Protein AF-A0A940UG25-F1 (afdb_monomer)

Mean predicted aligned error: 12.74 Å

Secondary structure (DSSP, 8-state):
-PPPHHHHHHHTTSS-HHHHHHHHHHHHHH-S-HHHHHHHTTSS-HHHHHHHHHHHHT--B--HHHHT---HHHHTTS-HHHHHHHTEEEEEEETTEEEEEES-TT-HHHHHHHHHHH-SEEEEEE--HHHHHHHHHHHH-----HHHHHHHHHHHHHHHHHHHHS-S--------------------TTSHHHHHGGG------

Structure (mmCIF, N/CA/C/O backbone):
data_AF-A0A940UG25-F1
#
_entry.id   AF-A0A940UG25-F1
#
loop_
_atom_site.group_PDB
_atom_site.id
_atom_site.type_symbol
_atom_site.label_atom_id
_atom_site.label_alt_id
_atom_site.label_comp_id
_atom_site.label_asym_id
_atom_site.label_entity_id
_atom_site.label_seq_id
_atom_site.pdbx_PDB_ins_code
_atom_site.Cartn_x
_atom_site.Cartn_y
_atom_site.Cartn_z
_atom_site.occupancy
_atom_site.B_iso_or_equiv
_atom_site.auth_seq_id
_atom_site.auth_comp_id
_atom_site.auth_asym_id
_atom_site.auth_atom_id
_atom_site.pdbx_PDB_model_num
ATOM 1 N N . MET A 1 1 ? 13.238 -22.359 -2.311 1.00 43.28 1 MET A N 1
ATOM 2 C CA . MET A 1 1 ? 13.573 -21.000 -2.787 1.00 43.28 1 MET A CA 1
ATOM 3 C C . MET A 1 1 ? 12.327 -20.148 -2.653 1.00 43.28 1 MET A C 1
ATOM 5 O O . MET A 1 1 ? 11.287 -20.575 -3.135 1.00 43.28 1 MET A O 1
ATOM 9 N N . ALA A 1 2 ? 12.396 -19.014 -1.955 1.00 61.06 2 ALA A N 1
ATOM 10 C CA . ALA A 1 2 ? 11.292 -18.059 -1.957 1.00 61.06 2 ALA A CA 1
ATOM 11 C C . ALA A 1 2 ? 11.273 -17.371 -3.327 1.00 61.06 2 ALA A C 1
ATOM 13 O O . ALA A 1 2 ? 12.261 -16.747 -3.703 1.00 61.06 2 ALA A O 1
ATOM 14 N N . ILE A 1 3 ? 10.189 -17.537 -4.084 1.00 74.94 3 ILE A N 1
ATOM 15 C CA . ILE A 1 3 ? 10.034 -16.898 -5.394 1.00 74.94 3 ILE A CA 1
ATOM 16 C C . ILE A 1 3 ? 9.824 -15.399 -5.154 1.00 74.94 3 ILE A C 1
ATOM 18 O O . ILE A 1 3 ? 8.917 -15.000 -4.413 1.00 74.94 3 ILE A O 1
ATOM 22 N N . THR A 1 4 ? 10.678 -14.553 -5.730 1.00 85.75 4 THR A N 1
ATOM 23 C CA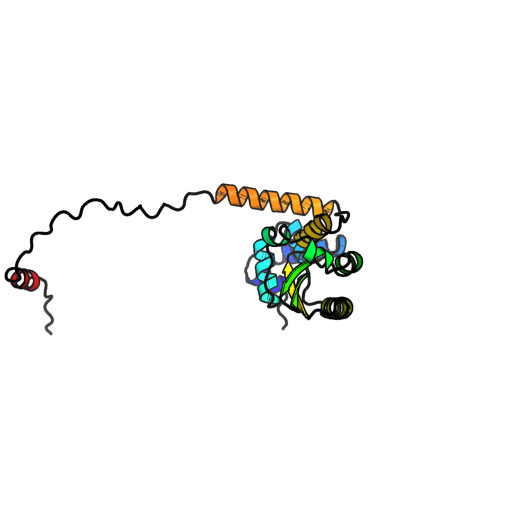 . THR A 1 4 ? 10.532 -13.102 -5.594 1.00 85.75 4 THR A CA 1
ATOM 24 C C . THR A 1 4 ? 9.490 -12.559 -6.575 1.00 85.75 4 THR A C 1
ATOM 26 O O . THR A 1 4 ? 9.039 -13.249 -7.483 1.00 85.75 4 THR A O 1
ATOM 29 N N . LEU A 1 5 ? 9.072 -11.301 -6.386 1.00 86.12 5 LEU A N 1
ATOM 30 C CA . LEU A 1 5 ? 8.113 -10.676 -7.309 1.00 86.12 5 LEU A CA 1
ATOM 31 C C . LEU A 1 5 ? 8.718 -10.557 -8.716 1.00 86.12 5 LEU A C 1
ATOM 33 O O . LEU A 1 5 ? 8.031 -10.793 -9.701 1.00 86.12 5 LEU A O 1
ATOM 37 N N . LEU A 1 6 ? 10.011 -10.235 -8.787 1.00 88.75 6 LEU A N 1
ATOM 38 C CA . LEU A 1 6 ? 10.752 -10.129 -10.040 1.00 88.75 6 LEU A CA 1
ATOM 39 C C . LEU A 1 6 ? 10.828 -11.482 -10.747 1.00 88.75 6 LEU A C 1
ATOM 41 O O . LEU A 1 6 ? 10.580 -11.540 -11.944 1.00 88.75 6 LEU A O 1
ATOM 45 N N . ASP A 1 7 ? 11.067 -12.568 -10.007 1.00 89.12 7 ASP A N 1
ATOM 46 C CA . ASP A 1 7 ? 11.065 -13.918 -10.581 1.00 89.12 7 ASP A CA 1
ATOM 47 C C . ASP A 1 7 ? 9.686 -14.295 -11.138 1.00 89.12 7 ASP A C 1
ATOM 49 O O . ASP A 1 7 ? 9.601 -14.890 -12.206 1.00 89.12 7 ASP A O 1
ATOM 53 N N . MET A 1 8 ? 8.595 -13.929 -10.451 1.00 88.88 8 MET A N 1
ATOM 54 C CA . MET A 1 8 ? 7.238 -14.170 -10.962 1.00 88.88 8 MET A CA 1
ATOM 55 C C . MET A 1 8 ? 6.975 -13.414 -12.266 1.00 88.88 8 MET A C 1
ATOM 57 O O . MET A 1 8 ? 6.416 -13.990 -13.195 1.00 88.88 8 MET A O 1
ATOM 61 N N . LEU A 1 9 ? 7.399 -12.151 -12.346 1.00 88.69 9 LEU A N 1
ATOM 62 C CA . LEU A 1 9 ? 7.225 -11.319 -13.537 1.00 88.69 9 LEU A CA 1
ATOM 63 C C . LEU A 1 9 ? 8.110 -11.787 -14.706 1.00 88.69 9 LEU A C 1
ATOM 65 O O . LEU A 1 9 ? 7.649 -11.796 -15.846 1.00 88.69 9 LEU A O 1
ATOM 69 N N . LEU A 1 10 ? 9.346 -12.220 -14.425 1.00 91.06 10 LEU A N 1
ATOM 70 C CA . LEU A 1 10 ? 10.252 -12.834 -15.404 1.00 91.06 10 LEU A CA 1
ATOM 71 C C . LEU A 1 10 ? 9.668 -14.142 -15.950 1.00 91.06 10 LEU A C 1
ATOM 73 O O . LEU A 1 10 ? 9.620 -14.346 -17.159 1.00 91.06 10 LEU A O 1
ATOM 77 N N . ASN A 1 11 ? 9.187 -15.016 -15.063 1.00 89.50 11 ASN A N 1
ATOM 78 C CA . ASN A 1 11 ? 8.607 -16.305 -15.447 1.00 89.50 11 ASN A CA 1
ATOM 79 C C . ASN A 1 11 ? 7.296 -16.145 -16.228 1.00 89.50 11 ASN A C 1
ATOM 81 O O . ASN A 1 11 ? 6.987 -16.978 -17.076 1.00 89.50 11 ASN A O 1
ATOM 85 N N . ALA A 1 12 ? 6.534 -15.083 -15.956 1.00 87.12 12 ALA A N 1
ATOM 86 C CA . ALA A 1 12 ? 5.339 -14.729 -16.715 1.00 87.12 12 ALA A CA 1
ATOM 87 C C . ALA A 1 12 ? 5.650 -14.081 -18.078 1.00 87.12 12 ALA A C 1
ATOM 89 O O . ALA A 1 12 ? 4.727 -13.829 -18.847 1.00 87.12 12 ALA A O 1
ATOM 90 N N . GLY A 1 13 ? 6.923 -13.791 -18.378 1.00 88.00 13 GLY A N 1
ATOM 91 C CA . GLY A 1 13 ? 7.339 -13.137 -19.620 1.00 88.00 13 GLY A CA 1
ATOM 92 C C . GLY A 1 13 ? 6.928 -11.665 -19.721 1.00 88.00 13 GLY A C 1
ATOM 93 O O . GLY A 1 13 ? 6.957 -11.109 -20.813 1.00 88.00 13 GLY A O 1
ATOM 94 N N . ILE A 1 14 ? 6.540 -11.039 -18.605 1.00 89.12 14 ILE A N 1
ATOM 95 C CA . ILE A 1 14 ? 6.121 -9.628 -18.569 1.00 89.12 14 ILE A CA 1
ATOM 96 C C . ILE A 1 14 ? 7.340 -8.714 -18.622 1.00 89.12 14 ILE A C 1
ATOM 98 O O . ILE A 1 14 ? 7.306 -7.671 -19.266 1.00 89.12 14 ILE A O 1
ATOM 102 N N . ILE A 1 15 ? 8.419 -9.121 -17.951 1.00 90.06 15 ILE A N 1
ATOM 103 C CA . ILE A 1 15 ? 9.683 -8.389 -17.942 1.00 90.06 15 ILE A CA 1
ATOM 104 C C . ILE A 1 15 ? 10.836 -9.288 -18.378 1.00 90.06 15 ILE A C 1
ATOM 106 O O . ILE A 1 15 ? 10.773 -10.509 -18.234 1.00 90.06 15 ILE A O 1
ATOM 110 N N . ASN A 1 16 ? 11.907 -8.680 -18.880 1.00 92.25 16 ASN A N 1
ATOM 111 C CA . ASN A 1 16 ? 13.173 -9.341 -19.188 1.00 92.25 16 ASN A CA 1
ATOM 112 C C . ASN A 1 16 ? 14.258 -9.007 -18.142 1.00 92.25 16 ASN A C 1
ATOM 114 O O . ASN A 1 16 ? 14.045 -8.211 -17.225 1.00 92.25 16 ASN A O 1
ATOM 118 N N . ARG A 1 17 ? 15.433 -9.644 -18.249 1.00 91.44 17 ARG A N 1
ATOM 119 C CA . ARG A 1 17 ? 16.512 -9.471 -17.263 1.00 91.44 17 ARG A CA 1
ATOM 120 C C . ARG A 1 17 ? 17.076 -8.042 -17.255 1.00 91.44 17 ARG A C 1
ATOM 122 O O . ARG A 1 17 ? 17.297 -7.510 -16.172 1.00 91.44 17 ARG A O 1
ATOM 129 N N . ASP A 1 18 ? 17.234 -7.407 -18.413 1.00 92.06 18 ASP A N 1
ATOM 130 C CA . ASP A 1 18 ? 17.693 -6.014 -18.510 1.00 92.06 18 ASP A CA 1
ATOM 131 C C . ASP A 1 18 ? 16.728 -5.041 -17.809 1.00 92.06 18 ASP A C 1
ATOM 133 O O . ASP A 1 18 ? 17.145 -4.182 -17.031 1.00 92.06 18 ASP A O 1
ATOM 137 N N . GLN A 1 19 ? 15.420 -5.227 -17.997 1.00 91.44 19 GLN A N 1
ATOM 138 C CA . GLN A 1 19 ? 14.367 -4.443 -17.345 1.00 91.44 19 GLN A CA 1
ATOM 139 C C . GLN A 1 19 ? 14.364 -4.627 -15.824 1.00 91.44 19 GLN A C 1
ATOM 141 O O . GLN A 1 19 ? 14.103 -3.677 -15.083 1.00 91.44 19 GLN A O 1
ATOM 146 N N . VAL A 1 20 ? 14.688 -5.829 -15.333 1.00 90.56 20 VAL A N 1
ATOM 147 C CA . VAL A 1 20 ? 14.862 -6.078 -13.895 1.00 90.56 20 VAL A CA 1
ATOM 148 C C . VAL A 1 20 ? 16.021 -5.257 -13.335 1.00 90.56 20 VAL A C 1
ATOM 150 O O . VAL A 1 20 ? 15.865 -4.608 -12.299 1.00 90.56 20 VAL A O 1
ATOM 153 N N . GLU A 1 21 ? 17.170 -5.253 -14.010 1.00 91.62 21 GLU A N 1
ATOM 154 C CA . GLU A 1 21 ? 18.339 -4.481 -13.577 1.00 91.62 21 GLU A CA 1
ATOM 155 C C . GLU A 1 21 ? 18.071 -2.971 -13.608 1.00 91.62 21 GLU A C 1
ATOM 157 O O . GLU A 1 21 ? 18.434 -2.253 -12.669 1.00 91.62 21 GLU A O 1
ATOM 162 N N . GLN A 1 22 ? 17.356 -2.493 -14.629 1.00 90.81 22 GLN A N 1
ATOM 163 C CA . GLN A 1 22 ? 16.917 -1.101 -14.729 1.00 90.81 22 GLN A CA 1
ATOM 164 C C . GLN A 1 22 ? 15.964 -0.725 -13.586 1.00 90.81 22 GLN A C 1
ATOM 166 O O . GLN A 1 22 ? 16.179 0.288 -12.919 1.00 90.81 22 GLN A O 1
ATOM 171 N N . ALA A 1 23 ? 14.970 -1.563 -13.280 1.00 90.06 23 ALA A N 1
ATOM 172 C CA . ALA A 1 23 ? 14.031 -1.320 -12.184 1.00 90.06 23 ALA A CA 1
ATOM 173 C C . ALA A 1 23 ? 14.705 -1.330 -10.802 1.00 90.06 23 ALA A C 1
ATOM 175 O O . ALA A 1 23 ? 14.371 -0.511 -9.938 1.00 90.06 23 ALA A O 1
ATOM 176 N N . LEU A 1 24 ? 15.675 -2.226 -10.586 1.00 90.25 24 LEU A N 1
ATOM 177 C CA . LEU A 1 24 ? 16.487 -2.260 -9.367 1.00 90.25 24 LEU A CA 1
ATOM 178 C C . LEU A 1 24 ? 17.345 -1.000 -9.234 1.00 90.25 24 LEU A C 1
ATOM 180 O O . LEU A 1 24 ? 17.361 -0.394 -8.163 1.00 90.25 24 LEU A O 1
ATOM 184 N N . SER A 1 25 ? 17.999 -0.576 -10.316 1.00 91.62 25 SER A N 1
ATOM 185 C CA . SER A 1 25 ? 18.806 0.649 -10.342 1.00 91.62 25 SER A CA 1
ATOM 186 C C . SER A 1 25 ? 17.947 1.880 -10.049 1.00 91.62 25 SER A C 1
ATOM 188 O O . SER A 1 25 ? 18.288 2.680 -9.180 1.00 91.62 25 SER A O 1
ATOM 190 N N . ASN A 1 26 ? 16.774 1.977 -10.680 1.00 88.94 26 ASN A N 1
ATOM 191 C CA . ASN A 1 26 ? 15.808 3.048 -10.442 1.00 88.94 26 ASN A CA 1
ATOM 192 C C . ASN A 1 26 ? 15.367 3.093 -8.970 1.00 88.94 26 ASN A C 1
ATOM 194 O O . ASN A 1 26 ? 15.364 4.147 -8.338 1.00 88.94 26 ASN A O 1
ATOM 198 N N . ARG A 1 27 ? 15.074 1.928 -8.378 1.00 88.81 27 ARG A N 1
ATOM 199 C CA . ARG A 1 27 ? 14.731 1.826 -6.953 1.00 88.81 27 ARG A CA 1
ATOM 200 C C . ARG A 1 27 ? 15.873 2.288 -6.040 1.00 88.81 27 ARG A C 1
ATOM 202 O O . ARG A 1 27 ? 15.599 2.887 -5.007 1.00 88.81 27 ARG A O 1
ATOM 209 N N . VAL A 1 28 ? 17.129 1.995 -6.376 1.00 89.62 28 VAL A N 1
ATOM 210 C CA . VAL A 1 28 ? 18.289 2.432 -5.576 1.00 89.62 28 VAL A CA 1
ATOM 211 C C . VAL A 1 28 ? 18.468 3.949 -5.645 1.00 89.62 28 VAL A C 1
ATOM 213 O O . VAL A 1 28 ? 18.753 4.565 -4.623 1.00 89.62 28 VAL A O 1
ATOM 216 N N . ILE A 1 29 ? 18.275 4.546 -6.823 1.00 87.19 29 ILE A N 1
ATOM 217 C CA . ILE A 1 29 ? 18.461 5.987 -7.044 1.00 87.19 29 ILE A CA 1
ATOM 218 C C . ILE A 1 29 ? 17.344 6.799 -6.382 1.00 87.19 29 ILE A C 1
ATOM 220 O O . ILE A 1 29 ? 17.618 7.766 -5.676 1.00 87.19 29 ILE A O 1
ATOM 224 N N . TYR A 1 30 ? 16.089 6.411 -6.607 1.00 83.50 30 TYR A N 1
ATOM 225 C CA . TYR A 1 30 ? 14.932 7.224 -6.230 1.00 83.50 30 TYR A CA 1
ATOM 226 C C . TYR A 1 30 ? 14.164 6.694 -5.010 1.00 83.50 30 TYR A C 1
ATOM 228 O O . TYR A 1 30 ? 13.236 7.346 -4.534 1.00 83.50 30 TYR A O 1
ATOM 236 N N . GLY A 1 31 ? 14.513 5.511 -4.502 1.00 84.25 31 GLY A N 1
ATOM 237 C CA . GLY A 1 31 ? 13.803 4.863 -3.401 1.00 84.25 31 GLY A CA 1
ATOM 238 C C . GLY A 1 31 ? 12.427 4.310 -3.792 1.00 84.25 31 GLY A C 1
ATOM 239 O O . GLY A 1 31 ? 12.041 4.288 -4.965 1.00 84.25 31 GLY A O 1
ATOM 240 N N . GLY A 1 32 ? 11.687 3.850 -2.778 1.00 83.50 32 GLY A N 1
ATOM 241 C CA . GLY A 1 32 ? 10.347 3.270 -2.919 1.00 83.50 32 GLY A CA 1
ATOM 242 C C . GLY A 1 32 ? 10.323 1.743 -3.061 1.00 83.50 32 GLY A C 1
ATOM 243 O O . GLY A 1 32 ? 11.319 1.026 -2.849 1.00 83.50 32 GLY A O 1
ATOM 244 N N . LYS A 1 33 ? 9.142 1.214 -3.383 1.00 87.19 33 LYS A N 1
ATOM 245 C CA . LYS A 1 33 ? 8.929 -0.213 -3.645 1.00 87.19 33 LYS A CA 1
ATOM 246 C C . LYS A 1 33 ? 9.350 -0.558 -5.075 1.00 87.19 33 LYS A C 1
ATOM 248 O O . LYS A 1 33 ? 9.263 0.238 -5.995 1.00 87.19 33 LYS A O 1
ATOM 253 N N . ILE A 1 34 ? 9.784 -1.797 -5.300 1.00 88.69 34 ILE A N 1
ATOM 254 C CA . ILE A 1 34 ? 10.197 -2.225 -6.650 1.00 88.69 34 ILE A CA 1
ATOM 255 C C . ILE A 1 34 ? 9.048 -2.146 -7.669 1.00 88.69 34 ILE A C 1
ATOM 257 O O . ILE A 1 34 ? 9.276 -1.885 -8.843 1.00 88.69 34 ILE A O 1
ATOM 261 N N . GLY A 1 35 ? 7.810 -2.334 -7.204 1.00 87.44 35 GLY A N 1
ATOM 262 C CA . GLY A 1 35 ? 6.619 -2.248 -8.040 1.00 87.44 35 GLY A CA 1
ATOM 263 C C . GLY A 1 35 ? 6.364 -0.849 -8.604 1.00 87.44 35 GLY A C 1
ATOM 264 O O . GLY A 1 35 ? 5.990 -0.742 -9.765 1.00 87.44 35 GLY A O 1
ATOM 265 N N . SER A 1 36 ? 6.609 0.217 -7.831 1.00 87.62 36 SER A N 1
ATOM 266 C CA . SER A 1 36 ? 6.455 1.589 -8.334 1.00 87.62 36 SER A CA 1
ATOM 267 C C . SER A 1 36 ? 7.512 1.911 -9.388 1.00 87.62 36 SER A C 1
ATOM 269 O O . SER A 1 36 ? 7.156 2.434 -10.435 1.00 87.62 36 SER A O 1
ATOM 271 N N . SER A 1 37 ? 8.765 1.483 -9.193 1.00 90.06 37 SER A N 1
ATOM 272 C CA . SER A 1 37 ? 9.804 1.592 -10.230 1.00 90.06 37 SER A CA 1
ATOM 273 C C . SER A 1 37 ? 9.436 0.864 -11.529 1.00 90.06 37 SER A C 1
ATOM 275 O O . SER A 1 37 ? 9.729 1.362 -12.608 1.00 90.06 37 SER A O 1
ATOM 277 N N . LEU A 1 38 ? 8.807 -0.313 -11.447 1.00 89.81 38 LEU A N 1
ATOM 278 C CA . LEU A 1 38 ? 8.387 -1.071 -12.633 1.00 89.81 38 LEU A CA 1
ATOM 279 C C . LEU A 1 38 ? 7.257 -0.381 -13.409 1.00 89.81 38 LEU A C 1
ATOM 281 O O . LEU A 1 38 ? 7.257 -0.424 -14.638 1.00 89.81 38 LEU A O 1
ATOM 285 N N . ILE A 1 39 ? 6.320 0.250 -12.696 1.00 89.88 39 ILE A N 1
ATOM 286 C CA . ILE A 1 39 ? 5.249 1.054 -13.300 1.00 89.88 39 ILE A CA 1
ATOM 287 C C . ILE A 1 39 ? 5.830 2.322 -13.931 1.00 89.88 39 ILE A C 1
ATOM 289 O O . ILE A 1 39 ? 5.509 2.634 -15.070 1.00 89.88 39 ILE A O 1
ATOM 293 N N . GLU A 1 40 ? 6.716 3.026 -13.223 1.00 87.75 40 GLU A N 1
ATOM 294 C CA . GLU A 1 40 ? 7.338 4.271 -13.695 1.00 87.75 40 GLU A CA 1
ATOM 295 C C . GLU A 1 40 ? 8.154 4.076 -14.976 1.00 87.75 40 GLU A C 1
ATOM 297 O O . GLU A 1 40 ? 8.137 4.920 -15.865 1.00 87.75 40 GLU A O 1
ATOM 302 N N . LEU A 1 41 ? 8.857 2.948 -15.089 1.00 87.50 41 LEU A N 1
ATOM 303 C CA . LEU A 1 41 ? 9.603 2.597 -16.297 1.00 87.50 41 LEU A CA 1
ATOM 304 C C . LEU A 1 41 ? 8.700 2.065 -17.425 1.00 87.50 41 LEU A C 1
ATOM 306 O O . LEU A 1 41 ? 9.186 1.803 -18.524 1.00 87.50 41 LEU A O 1
ATOM 310 N N . GLY A 1 42 ? 7.401 1.887 -17.165 1.00 86.94 42 GLY A N 1
ATOM 311 C CA . GLY A 1 42 ? 6.425 1.384 -18.131 1.00 86.94 42 GLY A CA 1
ATOM 312 C C . GLY A 1 42 ? 6.567 -0.105 -18.454 1.00 86.94 42 GLY A C 1
ATOM 313 O O . GLY A 1 42 ? 6.055 -0.553 -19.475 1.00 86.94 42 GLY A O 1
ATOM 314 N N . TYR A 1 43 ? 7.267 -0.885 -17.622 1.00 88.75 43 TYR A N 1
ATOM 315 C CA . TYR A 1 43 ? 7.486 -2.318 -17.873 1.00 88.75 43 TYR A CA 1
ATOM 316 C C . TYR A 1 43 ? 6.331 -3.191 -17.396 1.00 88.75 43 TYR A C 1
ATOM 318 O O . TYR A 1 43 ? 6.166 -4.306 -17.881 1.00 88.75 43 TYR A O 1
ATOM 326 N N . VAL A 1 44 ? 5.552 -2.716 -16.422 1.00 88.38 44 VAL A N 1
ATOM 327 C CA . VAL A 1 44 ? 4.434 -3.473 -15.855 1.00 88.38 44 VAL A CA 1
ATOM 328 C C . VAL A 1 44 ? 3.240 -2.553 -15.664 1.00 88.38 44 VAL A C 1
ATOM 330 O O . VAL A 1 44 ? 3.358 -1.490 -15.058 1.00 88.38 44 VAL A O 1
ATOM 333 N N . CYS A 1 45 ? 2.072 -2.990 -16.131 1.00 87.38 45 CYS A N 1
ATOM 334 C CA . CYS A 1 45 ? 0.816 -2.304 -15.871 1.00 87.38 45 CYS A CA 1
ATOM 335 C C . CYS A 1 45 ? 0.401 -2.451 -14.402 1.00 87.38 45 CYS A C 1
ATOM 337 O O . CYS A 1 45 ? 0.617 -3.484 -13.765 1.00 87.38 45 CYS A O 1
ATOM 339 N N . GLU A 1 46 ? -0.275 -1.434 -13.872 1.00 87.12 46 GLU A N 1
ATOM 340 C CA . GLU A 1 46 ? -0.733 -1.408 -12.480 1.00 87.12 46 GLU A CA 1
ATOM 341 C C . GLU A 1 46 ? -1.561 -2.649 -12.096 1.00 87.12 46 GLU A C 1
ATOM 343 O O . GLU A 1 46 ? -1.330 -3.258 -11.049 1.00 87.12 46 GLU A O 1
ATOM 348 N N . VAL A 1 47 ? -2.507 -3.033 -12.957 1.00 85.44 47 VAL A N 1
ATOM 349 C CA . VAL A 1 47 ? -3.434 -4.151 -12.721 1.00 85.44 47 VAL A CA 1
ATOM 350 C C . VAL A 1 47 ? -2.693 -5.486 -12.662 1.00 85.44 47 VAL A C 1
ATOM 352 O O . VAL A 1 47 ? -2.993 -6.327 -11.811 1.00 85.44 47 VAL A O 1
ATOM 355 N N . ASP A 1 48 ? -1.702 -5.683 -13.530 1.00 87.50 48 ASP A N 1
ATOM 356 C CA . ASP A 1 48 ? -0.911 -6.908 -13.526 1.00 87.50 48 ASP A CA 1
ATOM 357 C C . ASP A 1 48 ? -0.032 -6.961 -12.284 1.00 87.50 48 ASP A C 1
ATOM 359 O O . ASP A 1 48 ? -0.081 -7.950 -11.552 1.00 87.50 48 ASP A O 1
ATOM 363 N N . LEU A 1 49 ? 0.682 -5.875 -11.965 1.00 89.12 49 LEU A N 1
ATOM 364 C CA . LEU A 1 49 ? 1.481 -5.788 -10.743 1.00 89.12 49 LEU A CA 1
ATOM 365 C C . LEU A 1 49 ? 0.647 -6.137 -9.503 1.00 89.1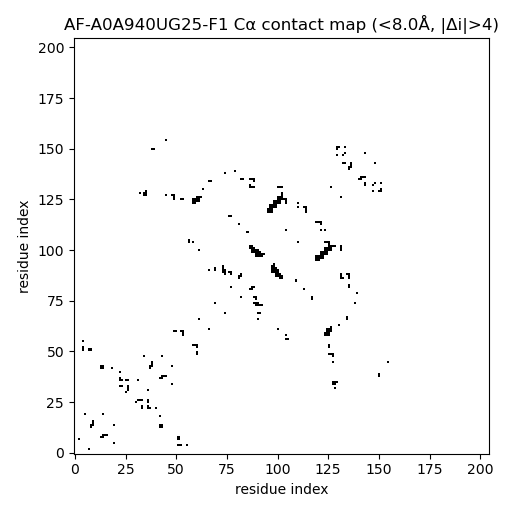2 49 LEU A C 1
ATOM 367 O O . LEU A 1 49 ? 1.072 -6.940 -8.670 1.00 89.12 49 LEU A O 1
ATOM 371 N N . ALA A 1 50 ? -0.548 -5.562 -9.396 1.00 86.88 50 ALA A N 1
ATOM 372 C CA . ALA A 1 50 ? -1.502 -5.847 -8.337 1.00 86.88 50 ALA A CA 1
ATOM 373 C C . ALA A 1 50 ? -1.875 -7.337 -8.249 1.00 86.88 50 ALA A C 1
ATOM 375 O O . ALA A 1 50 ? -1.866 -7.914 -7.157 1.00 86.88 50 ALA A O 1
ATOM 376 N N . ARG A 1 51 ? -2.147 -7.984 -9.389 1.00 87.31 51 ARG A N 1
ATOM 377 C CA . ARG A 1 51 ? -2.462 -9.419 -9.460 1.00 87.31 51 ARG A CA 1
ATOM 378 C C . ARG A 1 51 ? -1.293 -10.280 -8.973 1.00 87.31 51 ARG A C 1
ATOM 380 O O . ARG A 1 51 ? -1.504 -11.189 -8.168 1.00 87.31 51 ARG A O 1
ATOM 387 N N . PHE A 1 52 ? -0.064 -9.977 -9.396 1.00 88.88 52 PHE A N 1
ATOM 388 C CA . PHE A 1 52 ? 1.131 -10.699 -8.937 1.00 88.88 52 PHE A CA 1
ATOM 389 C C . PHE A 1 52 ? 1.391 -10.495 -7.446 1.00 88.88 52 PHE A C 1
ATOM 391 O O . PHE A 1 52 ? 1.694 -11.456 -6.741 1.00 88.88 52 PHE A O 1
ATOM 398 N N . LEU A 1 53 ? 1.239 -9.267 -6.945 1.00 87.25 53 LEU A N 1
ATOM 399 C CA . LEU A 1 53 ? 1.372 -8.969 -5.520 1.00 87.25 53 LEU A CA 1
ATOM 400 C C . LEU A 1 53 ? 0.353 -9.753 -4.690 1.00 87.25 53 LEU A C 1
ATOM 402 O O . LEU A 1 53 ? 0.734 -10.388 -3.708 1.00 87.25 53 LEU A O 1
ATOM 406 N N . SER A 1 54 ? -0.911 -9.762 -5.115 1.00 89.44 54 SER A N 1
ATOM 407 C CA . SER A 1 54 ? -1.976 -10.520 -4.455 1.00 89.44 54 SER A CA 1
ATOM 408 C C . SER A 1 54 ? -1.668 -12.018 -4.425 1.00 89.44 54 SER A C 1
ATOM 410 O O . SER A 1 54 ? -1.698 -12.632 -3.358 1.00 89.44 54 SER A O 1
ATOM 412 N N . SER A 1 55 ? -1.265 -12.593 -5.563 1.00 88.44 55 SER A N 1
ATOM 413 C CA . SER A 1 55 ? -0.905 -14.012 -5.654 1.00 88.44 55 SER A CA 1
ATOM 414 C C . SER A 1 55 ? 0.317 -14.370 -4.809 1.00 88.44 55 SER A C 1
ATOM 416 O O . SER A 1 55 ? 0.356 -15.449 -4.222 1.00 88.44 55 SER A O 1
ATOM 418 N N . LYS A 1 56 ? 1.327 -13.497 -4.754 1.00 86.25 56 LYS A N 1
ATOM 419 C CA . LYS A 1 56 ? 2.561 -13.739 -4.000 1.00 86.25 56 LYS A CA 1
ATOM 420 C C . LYS A 1 56 ? 2.337 -13.671 -2.493 1.00 86.25 56 LYS A C 1
ATOM 422 O O . LYS A 1 56 ? 2.928 -14.447 -1.748 1.00 86.25 56 LYS A O 1
ATOM 427 N N . LEU A 1 57 ? 1.545 -12.698 -2.054 1.00 86.44 57 LEU A N 1
ATOM 428 C CA . LEU A 1 57 ? 1.358 -12.371 -0.641 1.00 86.44 57 LEU A CA 1
ATOM 429 C C . LEU A 1 57 ? 0.146 -13.090 -0.039 1.00 86.44 57 LEU A C 1
ATOM 431 O O . LEU A 1 57 ? -0.015 -13.089 1.176 1.00 86.44 57 LEU A O 1
ATOM 435 N N . GLY A 1 58 ? -0.692 -13.713 -0.873 1.00 87.69 58 GLY A N 1
ATOM 436 C CA . GLY A 1 58 ? -1.889 -14.429 -0.436 1.00 87.69 58 GLY A CA 1
ATOM 437 C C . GLY A 1 58 ? -2.969 -13.509 0.132 1.00 87.69 58 GLY A C 1
ATOM 438 O O . GLY A 1 58 ? -3.822 -13.968 0.889 1.00 87.69 58 GLY A O 1
ATOM 439 N N . VAL A 1 59 ? -2.928 -12.217 -0.207 1.00 90.19 59 VAL A N 1
ATOM 440 C CA .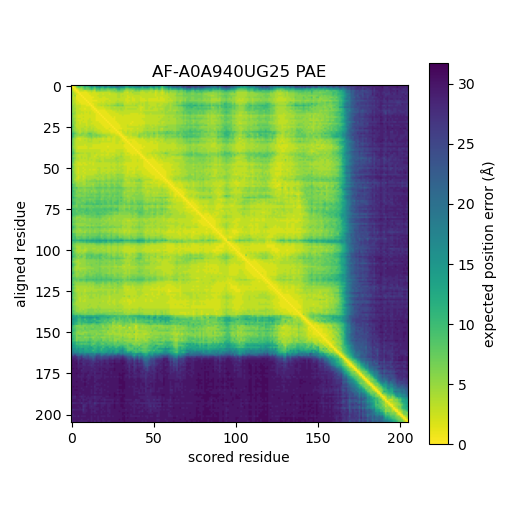 VAL A 1 59 ? -3.889 -11.214 0.267 1.00 90.19 59 VAL A CA 1
ATOM 441 C C . VAL A 1 59 ? -4.672 -10.609 -0.897 1.00 90.19 59 VAL A C 1
ATOM 443 O O . VAL A 1 59 ? -4.124 -10.458 -1.992 1.00 90.19 59 VAL A O 1
ATOM 446 N N . PRO A 1 60 ? -5.946 -10.247 -0.694 1.00 90.50 60 PRO A N 1
ATOM 447 C CA . PRO A 1 60 ? -6.762 -9.606 -1.722 1.00 90.50 60 PRO A CA 1
ATOM 448 C C . PRO A 1 60 ? -6.199 -8.244 -2.155 1.00 90.50 60 PRO A C 1
ATOM 450 O O . PRO A 1 60 ? -5.684 -7.478 -1.338 1.00 90.50 60 PRO A O 1
ATOM 453 N N . TYR A 1 61 ? -6.324 -7.946 -3.449 1.00 90.88 61 TYR A N 1
ATOM 454 C CA . TYR A 1 61 ? -6.008 -6.639 -4.026 1.00 90.88 61 TYR A CA 1
ATOM 455 C C . TYR A 1 61 ? -7.211 -5.689 -3.956 1.00 90.88 61 TYR A C 1
ATOM 457 O O . TYR A 1 61 ? -8.349 -6.117 -4.147 1.00 90.88 61 TYR A O 1
ATOM 465 N N . VAL A 1 62 ? -6.941 -4.401 -3.728 1.00 90.19 62 VAL A N 1
ATOM 466 C CA . VAL A 1 62 ? -7.935 -3.316 -3.767 1.00 90.19 62 VAL A CA 1
ATOM 467 C C . VAL A 1 62 ? -7.630 -2.378 -4.926 1.00 90.19 62 VAL A C 1
ATOM 469 O O . VAL A 1 62 ? -6.564 -1.755 -4.971 1.00 90.19 62 VAL A O 1
ATOM 472 N N . GLY A 1 63 ? -8.598 -2.272 -5.836 1.00 87.81 63 GLY A N 1
ATOM 473 C CA . GLY A 1 63 ? -8.542 -1.390 -6.996 1.00 87.81 63 GLY A CA 1
ATOM 474 C C . GLY A 1 63 ? -8.655 0.098 -6.649 1.00 87.81 63 GLY A C 1
ATOM 475 O O . GLY A 1 63 ? -9.164 0.445 -5.580 1.00 87.81 63 GLY A O 1
ATOM 476 N N . PRO A 1 64 ? -8.238 0.989 -7.567 1.00 85.81 64 PRO A N 1
ATOM 477 C CA . PRO A 1 64 ? -8.289 2.434 -7.355 1.00 85.81 64 PRO A CA 1
ATOM 478 C C . PRO A 1 64 ? -9.711 2.935 -7.091 1.00 85.81 64 PRO A C 1
ATOM 480 O O . PRO A 1 64 ? -9.910 3.751 -6.202 1.00 85.81 64 PRO A O 1
ATOM 483 N N . ASP A 1 65 ? -10.714 2.397 -7.785 1.00 87.44 65 ASP A N 1
ATOM 484 C CA . ASP A 1 65 ? -12.103 2.856 -7.657 1.00 87.44 65 ASP A CA 1
ATOM 485 C C . ASP A 1 65 ? -12.658 2.597 -6.243 1.00 87.44 65 ASP A C 1
ATOM 487 O O . ASP A 1 65 ? -13.323 3.445 -5.651 1.00 87.44 65 ASP A O 1
ATOM 491 N N . GLN A 1 66 ? -12.303 1.454 -5.647 1.00 86.88 66 GLN A N 1
ATOM 492 C CA . GLN A 1 66 ? -12.681 1.123 -4.274 1.00 86.88 66 GLN A CA 1
ATOM 493 C C . GLN A 1 66 ? -11.869 1.928 -3.248 1.00 86.88 66 GLN A C 1
ATOM 495 O O . GLN A 1 66 ? -12.404 2.344 -2.223 1.00 86.88 66 GLN A O 1
ATOM 500 N N . LEU A 1 67 ? -10.590 2.185 -3.536 1.00 86.81 67 LEU A N 1
ATOM 501 C CA . LEU A 1 67 ? -9.713 2.989 -2.685 1.00 86.81 67 LEU A CA 1
ATOM 502 C C . LEU A 1 67 ? -10.147 4.466 -2.638 1.00 86.81 67 LEU A C 1
ATOM 504 O O . LEU A 1 67 ? -9.971 5.135 -1.624 1.00 86.81 67 LEU A O 1
ATOM 508 N N . LEU A 1 68 ? -10.748 4.975 -3.712 1.00 85.75 68 LEU A N 1
ATOM 509 C CA . LEU A 1 68 ? -11.232 6.355 -3.826 1.00 85.75 68 LEU A CA 1
ATOM 510 C C . LEU A 1 68 ? -12.675 6.554 -3.331 1.00 85.75 68 LEU A C 1
ATOM 512 O O . LEU A 1 68 ? -13.152 7.684 -3.291 1.00 85.75 68 LEU A O 1
ATOM 516 N N . SER A 1 69 ? -13.355 5.482 -2.918 1.00 88.62 69 SER A N 1
ATOM 517 C CA . SER A 1 69 ? -14.746 5.511 -2.450 1.00 88.62 69 SER A CA 1
ATOM 518 C C . SER A 1 69 ? -14.875 5.064 -0.986 1.00 88.62 69 SER A C 1
ATOM 520 O O . SER A 1 69 ? -15.760 4.276 -0.640 1.00 88.62 69 SER A O 1
ATOM 522 N N . ILE A 1 70 ? -13.986 5.542 -0.112 1.00 90.00 70 ILE A N 1
ATOM 523 C CA . ILE A 1 70 ? -13.967 5.154 1.304 1.00 90.00 70 ILE A CA 1
ATOM 524 C C . ILE A 1 70 ? -14.811 6.135 2.130 1.00 90.00 70 ILE A C 1
ATOM 526 O O . ILE A 1 70 ? -14.620 7.349 2.019 1.00 90.00 70 ILE A O 1
ATOM 530 N N . PRO A 1 71 ? -15.716 5.650 3.003 1.00 89.06 71 PRO A N 1
ATOM 531 C CA . PRO A 1 71 ? -16.493 6.518 3.877 1.00 89.06 71 PRO A CA 1
ATOM 532 C C . PRO A 1 71 ? -15.596 7.320 4.838 1.00 89.06 71 PRO A C 1
ATOM 534 O O . PRO A 1 71 ? -14.682 6.749 5.443 1.00 89.06 71 PRO A O 1
ATOM 537 N N . PRO A 1 72 ? -15.894 8.607 5.089 1.00 87.69 72 PRO A N 1
ATOM 538 C CA . PRO A 1 72 ? -15.092 9.449 5.983 1.00 87.69 72 PRO A CA 1
ATOM 539 C C . PRO A 1 72 ? -15.060 8.925 7.427 1.00 87.69 72 PRO A C 1
ATOM 541 O O . PRO A 1 72 ? -14.060 9.079 8.132 1.00 87.69 72 PRO A O 1
ATOM 544 N N . GLU A 1 73 ? -16.123 8.242 7.857 1.00 89.25 73 GLU A N 1
ATOM 545 C CA . GLU A 1 73 ? -16.192 7.570 9.159 1.00 89.25 73 GLU A CA 1
ATOM 546 C C . GLU A 1 73 ? -15.110 6.494 9.302 1.00 89.25 73 GLU A C 1
ATOM 548 O O . GLU A 1 73 ? -14.512 6.356 10.364 1.00 89.25 73 GLU A O 1
ATOM 553 N N . THR A 1 74 ? -14.814 5.772 8.216 1.00 90.19 74 THR A N 1
ATOM 554 C CA . THR A 1 74 ? -13.789 4.720 8.193 1.00 90.19 74 THR A CA 1
ATOM 555 C C . THR A 1 74 ? -12.386 5.316 8.201 1.00 90.19 74 THR A C 1
ATOM 557 O O . THR A 1 74 ? -11.531 4.848 8.948 1.00 90.19 74 THR A O 1
ATOM 560 N N . ILE A 1 75 ? -12.156 6.387 7.436 1.00 90.69 75 ILE A N 1
ATOM 561 C CA . ILE A 1 75 ? -10.889 7.136 7.452 1.00 90.69 75 ILE A CA 1
ATOM 562 C C . ILE A 1 75 ? -10.576 7.661 8.860 1.00 90.69 75 ILE A C 1
ATOM 564 O O . ILE A 1 75 ? -9.437 7.576 9.317 1.00 90.69 75 ILE A O 1
ATOM 568 N N . SER A 1 76 ? -11.600 8.127 9.579 1.00 88.31 76 SER A N 1
ATOM 569 C CA . SER A 1 76 ? -11.466 8.653 10.944 1.00 88.31 76 SER A CA 1
ATOM 570 C C . SER A 1 76 ? -11.092 7.589 11.987 1.00 88.31 76 SER A C 1
ATOM 572 O O . SER A 1 76 ? -10.641 7.945 13.074 1.00 88.31 76 SER A O 1
ATOM 574 N N . LEU A 1 77 ? -11.236 6.291 11.677 1.00 87.75 77 LEU A N 1
ATOM 575 C CA . LEU A 1 77 ? -10.821 5.197 12.570 1.00 87.75 77 LEU A CA 1
ATOM 576 C C . LEU A 1 77 ? -9.302 5.102 12.711 1.00 87.75 77 LEU A C 1
ATOM 578 O O . LEU A 1 77 ? -8.814 4.584 13.716 1.00 87.75 77 LEU A O 1
ATOM 582 N N . LEU A 1 78 ? -8.562 5.564 11.700 1.00 89.56 78 LEU A N 1
ATOM 583 C CA . LEU A 1 78 ? -7.111 5.539 11.705 1.00 89.56 78 LEU A CA 1
ATOM 584 C C . LEU A 1 78 ? -6.561 6.97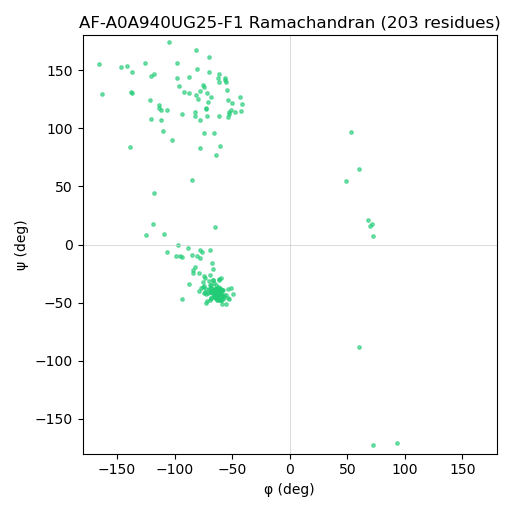1 11.782 1.00 89.56 78 LEU A C 1
ATOM 586 O O . LEU A 1 78 ? -6.732 7.748 10.838 1.00 89.56 78 LEU A O 1
ATOM 590 N N . PRO A 1 79 ? -5.856 7.323 12.873 1.00 88.50 79 PRO A N 1
ATOM 591 C CA . PRO A 1 79 ? -5.186 8.608 12.992 1.00 88.50 79 PRO A CA 1
ATOM 592 C C . PRO A 1 79 ? -4.228 8.862 11.828 1.00 88.50 79 PRO A C 1
ATOM 594 O O . PRO A 1 79 ? -3.461 7.979 11.433 1.00 88.50 79 PRO A O 1
ATOM 597 N N . ARG A 1 80 ? -4.212 10.107 11.343 1.00 89.75 80 ARG A N 1
ATOM 598 C CA . ARG A 1 80 ? -3.333 10.561 10.254 1.00 89.75 80 ARG A CA 1
ATOM 599 C C . ARG A 1 80 ? -1.872 10.177 10.474 1.00 89.75 80 ARG A C 1
ATOM 601 O O . ARG A 1 80 ? -1.208 9.731 9.549 1.00 89.75 80 ARG A O 1
ATOM 608 N N . GLU A 1 81 ? -1.372 10.333 11.694 1.00 88.38 81 GLU A N 1
ATOM 609 C CA . GLU A 1 81 ? 0.024 10.027 12.022 1.00 88.38 81 GLU A CA 1
ATOM 610 C C . GLU A 1 81 ? 0.374 8.559 11.756 1.00 88.38 81 GLU A C 1
ATOM 612 O O . GLU A 1 81 ? 1.430 8.277 11.197 1.00 88.38 81 GLU A O 1
ATOM 617 N N . LEU A 1 82 ? -0.530 7.628 12.079 1.00 89.25 82 LEU A N 1
ATOM 618 C CA . LEU A 1 82 ? -0.334 6.204 11.803 1.00 89.25 82 LEU A CA 1
ATOM 619 C C . LEU A 1 82 ? -0.469 5.886 10.318 1.00 89.25 82 LEU A C 1
ATOM 621 O O . LEU A 1 82 ? 0.358 5.148 9.782 1.00 89.25 82 LEU A O 1
ATOM 625 N N . ALA A 1 83 ? -1.470 6.473 9.657 1.00 90.88 83 ALA A N 1
ATOM 626 C CA . ALA A 1 83 ? -1.676 6.311 8.221 1.00 90.88 83 ALA A CA 1
ATOM 627 C C . ALA A 1 83 ? -0.424 6.709 7.423 1.00 90.88 83 ALA A C 1
ATOM 629 O O . ALA A 1 83 ? -0.000 5.979 6.529 1.00 90.88 83 ALA A O 1
ATOM 630 N N . LEU A 1 84 ? 0.218 7.822 7.795 1.00 88.25 84 LEU A N 1
ATOM 631 C CA . LEU A 1 84 ? 1.427 8.318 7.133 1.00 88.25 84 LEU A CA 1
ATOM 632 C C . LEU A 1 84 ? 2.695 7.578 7.550 1.00 88.25 84 LEU A C 1
ATOM 634 O O . LEU A 1 84 ? 3.529 7.290 6.697 1.00 88.25 84 LEU A O 1
ATOM 638 N N . LYS A 1 85 ? 2.840 7.238 8.836 1.00 87.88 85 LYS A N 1
ATOM 639 C CA . LYS A 1 85 ? 4.017 6.518 9.344 1.00 87.88 85 LYS A CA 1
ATOM 640 C C . LYS A 1 85 ? 4.175 5.150 8.682 1.00 87.88 85 LYS A C 1
ATOM 642 O O . LYS A 1 85 ? 5.290 4.775 8.334 1.00 87.88 85 LYS A O 1
ATOM 647 N N . TYR A 1 86 ? 3.072 4.420 8.513 1.00 88.12 86 TYR A N 1
ATOM 648 C CA . TYR A 1 86 ? 3.089 3.073 7.933 1.00 88.12 86 TYR A CA 1
ATOM 649 C C . TYR A 1 86 ? 2.710 3.029 6.455 1.00 88.12 86 TYR A C 1
ATOM 651 O O . TYR A 1 86 ? 2.867 1.983 5.831 1.00 88.12 86 TYR A O 1
ATOM 659 N N . GLY A 1 87 ? 2.213 4.132 5.890 1.00 88.19 87 GLY A N 1
ATOM 660 C CA . GLY A 1 87 ? 1.686 4.150 4.530 1.00 88.19 87 GLY A CA 1
ATOM 661 C C . GLY A 1 87 ? 0.508 3.185 4.395 1.00 88.19 87 GLY A C 1
ATOM 662 O O . GLY A 1 87 ? 0.597 2.167 3.711 1.00 88.19 87 GLY A O 1
ATOM 663 N N . VAL A 1 88 ? -0.586 3.462 5.098 1.00 92.56 88 VAL A N 1
ATOM 664 C CA . VAL A 1 88 ? -1.756 2.576 5.143 1.00 92.56 88 VAL A CA 1
ATOM 665 C C . VAL A 1 88 ? -3.055 3.368 5.146 1.00 92.56 88 VAL A C 1
ATOM 667 O O . VAL A 1 88 ? -3.092 4.508 5.609 1.00 92.56 88 VAL A O 1
ATOM 670 N N . ILE A 1 89 ? -4.134 2.755 4.660 1.00 93.25 89 ILE A N 1
ATOM 671 C CA . ILE A 1 89 ? -5.463 3.379 4.615 1.00 93.25 89 ILE A CA 1
ATOM 672 C C . ILE A 1 89 ? -6.526 2.369 5.056 1.00 93.25 89 ILE A C 1
ATOM 674 O O . ILE A 1 89 ? -6.541 1.246 4.544 1.00 93.25 89 ILE A O 1
ATOM 678 N N . PRO A 1 90 ? -7.431 2.722 5.985 1.00 93.25 90 PRO A N 1
ATOM 679 C CA . PRO A 1 90 ? -8.540 1.849 6.350 1.00 93.25 90 PRO A CA 1
ATOM 680 C C . PRO A 1 90 ? -9.575 1.809 5.216 1.00 93.25 90 PRO A C 1
ATOM 682 O O . PRO A 1 90 ? -10.001 2.849 4.732 1.00 93.25 90 PRO A O 1
ATOM 685 N N . LEU A 1 91 ? -9.993 0.613 4.801 1.00 92.94 91 LEU A N 1
ATOM 686 C CA . LEU A 1 91 ? -10.971 0.409 3.726 1.00 92.94 91 LEU A CA 1
ATOM 687 C C . LEU A 1 91 ? -12.398 0.272 4.257 1.00 92.94 91 LEU A C 1
ATOM 689 O O . LEU A 1 91 ? -13.339 0.833 3.705 1.00 92.94 91 LEU A O 1
ATOM 693 N N . SER A 1 92 ? -12.569 -0.543 5.296 1.00 91.75 92 SER A N 1
ATOM 694 C CA . SER A 1 92 ? -13.867 -0.835 5.909 1.00 91.75 92 SER A CA 1
ATOM 695 C C . SER A 1 92 ? -13.690 -1.502 7.270 1.00 91.75 92 SER A C 1
ATOM 697 O O . SER A 1 92 ? -12.673 -2.146 7.539 1.00 91.75 92 SER A O 1
ATOM 699 N N . LEU A 1 93 ? -14.698 -1.360 8.130 1.00 90.81 93 LEU A N 1
ATOM 700 C CA . LEU A 1 93 ? -14.752 -2.006 9.437 1.00 90.81 93 LEU A CA 1
ATOM 701 C C . LEU A 1 93 ? -15.883 -3.038 9.466 1.00 90.81 93 LEU A C 1
ATOM 703 O O . LEU A 1 93 ? -17.060 -2.702 9.372 1.00 90.81 93 LEU A O 1
ATOM 707 N N . GLU A 1 94 ? -15.526 -4.304 9.664 1.00 90.69 94 GLU A N 1
ATOM 708 C CA . GLU A 1 94 ? -16.464 -5.413 9.823 1.00 90.69 94 GLU A CA 1
ATOM 709 C C . GLU A 1 94 ? -16.436 -5.918 11.270 1.00 90.69 94 GLU A C 1
ATOM 711 O O . GLU A 1 94 ? -15.589 -6.732 11.658 1.00 90.69 94 GLU A O 1
ATOM 716 N N . LYS A 1 95 ? -17.391 -5.468 12.092 1.00 87.81 95 LYS A N 1
ATOM 717 C CA . LYS A 1 95 ? -17.492 -5.788 13.531 1.00 87.81 95 LYS A CA 1
ATOM 718 C C . LYS A 1 95 ? -16.253 -5.337 14.319 1.00 87.81 95 LYS A C 1
ATOM 720 O O . LYS A 1 95 ? -16.231 -4.242 14.860 1.00 87.81 95 LYS A O 1
ATOM 725 N N . LYS A 1 96 ? -15.230 -6.193 14.396 1.00 90.19 96 LYS A N 1
ATOM 726 C CA . LYS A 1 96 ? -13.945 -5.946 15.077 1.00 90.19 96 LYS A CA 1
ATOM 727 C C . LYS A 1 96 ? -12.747 -6.152 14.142 1.00 90.19 96 LYS A C 1
ATOM 729 O O . LYS A 1 96 ? -11.605 -6.186 14.593 1.00 90.19 96 LYS A O 1
ATOM 734 N N . ARG A 1 97 ? -13.003 -6.354 12.847 1.00 92.81 97 ARG A N 1
ATOM 735 C CA . ARG A 1 97 ? -11.985 -6.574 11.823 1.00 92.81 97 ARG A CA 1
ATOM 736 C C . ARG A 1 97 ? -11.867 -5.329 10.959 1.00 92.81 97 ARG A C 1
ATOM 738 O O . ARG A 1 97 ? -12.832 -4.968 10.293 1.00 92.81 97 ARG A O 1
ATOM 745 N N . LEU A 1 98 ? -10.708 -4.682 10.996 1.00 93.19 98 LEU A N 1
ATOM 746 C CA . LEU A 1 98 ? -10.411 -3.514 10.178 1.00 93.19 98 LEU A CA 1
ATOM 747 C C . LEU A 1 98 ? -9.708 -3.984 8.906 1.00 93.19 98 LEU A C 1
ATOM 749 O O . LEU A 1 98 ? -8.583 -4.483 8.963 1.00 93.19 98 LEU A O 1
ATOM 753 N N . ASN A 1 99 ? -10.385 -3.846 7.771 1.00 93.88 99 ASN A N 1
ATOM 754 C CA . ASN A 1 99 ? -9.791 -4.076 6.462 1.00 93.88 99 ASN A CA 1
ATOM 755 C C . ASN A 1 99 ? -8.854 -2.898 6.174 1.00 93.88 99 ASN A C 1
ATOM 757 O O . ASN A 1 99 ? -9.298 -1.752 6.116 1.00 93.88 99 ASN A O 1
ATOM 761 N N . LEU A 1 100 ? -7.560 -3.173 6.045 1.00 93.69 100 LEU A N 1
ATOM 762 C CA . LEU A 1 100 ? -6.508 -2.170 5.939 1.00 93.69 100 LEU A CA 1
ATOM 763 C C . LEU A 1 100 ? -5.745 -2.361 4.633 1.00 93.69 100 LEU A C 1
ATOM 765 O O . LEU A 1 100 ? -5.201 -3.433 4.382 1.00 93.69 100 LEU A O 1
ATOM 769 N N . VAL A 1 101 ? -5.682 -1.315 3.818 1.00 94.06 101 VAL A N 1
ATOM 770 C CA . VAL A 1 101 ? -4.921 -1.310 2.571 1.00 94.06 101 VAL A CA 1
ATOM 771 C C . VAL A 1 101 ? -3.486 -0.892 2.853 1.00 94.06 101 VAL A C 1
ATOM 773 O O . VAL A 1 101 ? -3.244 0.124 3.505 1.00 94.06 101 VAL A O 1
ATOM 776 N N . MET A 1 102 ? -2.540 -1.679 2.350 1.00 92.31 102 MET A N 1
ATOM 777 C CA . MET A 1 102 ? -1.107 -1.499 2.553 1.00 92.31 102 MET A CA 1
ATOM 778 C C . MET A 1 102 ? -0.360 -1.722 1.231 1.00 92.31 102 MET A C 1
ATOM 780 O O . MET A 1 102 ? -0.757 -2.555 0.414 1.00 92.31 102 MET A O 1
ATOM 784 N N . ALA A 1 103 ? 0.763 -1.028 1.035 1.00 86.94 103 ALA A N 1
ATOM 785 C CA . ALA A 1 103 ? 1.665 -1.320 -0.085 1.00 86.94 103 ALA A CA 1
ATOM 786 C C . ALA A 1 103 ? 2.485 -2.602 0.142 1.00 86.94 103 ALA A C 1
ATOM 788 O O . ALA A 1 103 ? 2.913 -3.247 -0.814 1.00 86.94 103 ALA A O 1
ATOM 789 N N . ASP A 1 104 ? 2.725 -2.960 1.407 1.00 85.50 104 ASP A N 1
ATOM 790 C CA . ASP A 1 104 ? 3.546 -4.108 1.786 1.00 85.50 104 ASP A CA 1
ATOM 791 C C . ASP A 1 104 ? 2.932 -4.878 2.968 1.00 85.50 104 ASP A C 1
ATOM 793 O O . ASP A 1 104 ? 3.291 -4.650 4.122 1.00 85.50 104 ASP A O 1
ATOM 797 N N . PRO A 1 105 ? 1.989 -5.797 2.704 1.00 86.12 105 PRO A N 1
ATOM 798 C CA . PRO A 1 105 ? 1.344 -6.612 3.733 1.00 86.12 105 PRO A CA 1
ATOM 799 C C . PRO A 1 105 ? 2.285 -7.654 4.367 1.00 86.12 105 PRO A C 1
ATOM 801 O O . PRO A 1 105 ? 1.878 -8.348 5.295 1.00 86.12 105 PRO A O 1
ATOM 804 N N . ALA A 1 106 ? 3.528 -7.794 3.884 1.00 85.38 106 ALA A N 1
ATOM 805 C CA . ALA A 1 106 ? 4.535 -8.638 4.527 1.00 85.38 106 ALA A CA 1
ATOM 806 C C . ALA A 1 106 ? 5.172 -7.966 5.758 1.00 85.38 106 ALA A C 1
ATOM 808 O O . ALA A 1 106 ? 5.868 -8.635 6.527 1.00 85.38 106 ALA A O 1
ATOM 809 N N . ASP A 1 107 ? 4.943 -6.664 5.966 1.00 86.69 107 ASP A N 1
ATOM 810 C CA . ASP A 1 107 ? 5.394 -5.957 7.162 1.00 86.69 107 ASP A CA 1
ATOM 811 C C . ASP A 1 107 ? 4.480 -6.259 8.359 1.00 86.69 107 ASP A C 1
ATOM 813 O O . ASP A 1 107 ? 3.565 -5.508 8.704 1.00 86.69 107 ASP A O 1
ATOM 817 N N . LEU A 1 108 ? 4.749 -7.392 9.011 1.00 88.88 108 LEU A N 1
ATOM 818 C CA . LEU A 1 108 ? 4.012 -7.828 10.198 1.00 88.88 108 LEU A CA 1
ATOM 819 C C . LEU A 1 108 ? 4.104 -6.820 11.351 1.00 88.88 108 LEU A C 1
ATOM 821 O O . LEU A 1 108 ? 3.159 -6.699 12.123 1.00 88.88 108 LEU A O 1
ATOM 825 N N . LYS A 1 109 ? 5.197 -6.050 11.450 1.00 90.19 109 LYS A N 1
ATOM 826 C CA . LYS A 1 109 ? 5.359 -5.059 12.524 1.00 90.19 109 LYS A CA 1
ATOM 827 C C . LYS A 1 109 ? 4.350 -3.927 12.381 1.00 90.19 109 LYS A C 1
ATOM 829 O O . LYS A 1 109 ? 3.756 -3.518 13.374 1.00 90.19 109 LYS A O 1
ATOM 834 N N . ALA A 1 110 ? 4.144 -3.450 11.153 1.00 89.81 110 ALA A N 1
ATOM 835 C CA . ALA A 1 110 ? 3.134 -2.439 10.866 1.00 89.81 110 ALA A CA 1
ATOM 836 C C . ALA A 1 110 ? 1.731 -2.945 11.237 1.00 89.81 110 ALA A C 1
ATOM 838 O O . ALA A 1 110 ? 0.977 -2.244 11.909 1.00 89.81 110 ALA A O 1
ATOM 839 N N . ILE A 1 111 ? 1.405 -4.184 10.859 1.00 91.56 111 ILE A N 1
ATOM 840 C CA . ILE A 1 111 ? 0.112 -4.815 11.159 1.00 91.56 111 ILE A CA 1
ATOM 841 C C . ILE A 1 111 ? -0.113 -4.917 12.675 1.00 91.56 111 ILE A C 1
ATOM 843 O O . ILE A 1 111 ? -1.175 -4.519 13.162 1.00 91.56 111 ILE A O 1
ATOM 847 N N . ASP A 1 112 ? 0.883 -5.404 13.415 1.00 91.38 112 ASP A N 1
ATOM 848 C CA . ASP A 1 112 ? 0.796 -5.594 14.864 1.00 91.38 112 ASP A CA 1
ATOM 849 C C . ASP A 1 112 ? 0.666 -4.260 15.612 1.00 91.38 112 ASP A C 1
ATOM 851 O O . ASP A 1 112 ? -0.177 -4.129 16.500 1.00 91.38 112 ASP A O 1
ATOM 855 N N . GLU A 1 113 ? 1.451 -3.243 15.243 1.00 91.50 113 GLU A N 1
ATOM 856 C CA . GLU A 1 113 ? 1.424 -1.936 15.910 1.00 91.50 113 GLU A CA 1
ATOM 857 C C . GLU A 1 113 ? 0.112 -1.186 15.637 1.00 91.50 113 GLU A C 1
ATOM 859 O O . GLU A 1 113 ? -0.493 -0.635 16.559 1.00 91.50 113 GLU A O 1
ATOM 864 N N . ILE A 1 114 ? -0.392 -1.230 14.399 1.00 90.75 114 ILE A N 1
ATOM 865 C CA . ILE A 1 114 ? -1.692 -0.637 14.057 1.00 90.75 114 ILE A CA 1
ATOM 866 C C . ILE A 1 114 ? -2.819 -1.371 14.788 1.00 90.75 114 ILE A C 1
ATOM 868 O O . ILE A 1 114 ? -3.709 -0.725 15.346 1.00 90.75 114 ILE A O 1
ATOM 872 N N . GLY A 1 115 ? -2.787 -2.705 14.827 1.00 91.25 115 GLY A N 1
ATOM 873 C CA . GLY A 1 115 ? -3.767 -3.501 15.566 1.00 91.25 115 GLY A CA 1
ATOM 874 C C . GLY A 1 115 ? -3.748 -3.205 17.066 1.00 91.25 115 GLY A C 1
ATOM 875 O O . GLY A 1 115 ? -4.805 -3.062 17.680 1.00 91.25 115 GLY A O 1
ATOM 876 N N . PHE A 1 116 ? -2.559 -3.035 17.648 1.00 91.00 116 PHE A N 1
ATOM 877 C CA . PHE A 1 116 ? -2.391 -2.695 19.058 1.00 91.00 116 PHE A CA 1
ATOM 878 C C . PHE A 1 116 ? -2.958 -1.312 19.396 1.00 91.00 116 PHE A C 1
ATOM 880 O O . PHE A 1 116 ? -3.690 -1.176 20.374 1.00 91.00 116 PHE A O 1
ATOM 887 N N . ILE A 1 117 ? -2.665 -0.297 18.579 1.00 90.06 117 ILE A N 1
ATOM 888 C CA . ILE A 1 117 ? -3.107 1.079 18.845 1.00 90.06 117 ILE A CA 1
ATOM 889 C C . ILE A 1 117 ? -4.606 1.247 18.583 1.00 90.06 117 ILE A C 1
ATOM 891 O O . ILE A 1 117 ? -5.301 1.908 19.352 1.00 90.06 117 ILE A O 1
ATOM 895 N N . THR A 1 118 ? -5.117 0.651 17.506 1.00 88.19 118 THR A N 1
ATOM 896 C CA . THR A 1 118 ? -6.533 0.783 17.133 1.00 88.19 118 THR A CA 1
ATOM 897 C C . THR A 1 118 ? -7.451 -0.175 17.896 1.00 88.19 118 THR A C 1
ATOM 899 O O . THR A 1 118 ? -8.659 0.044 17.955 1.00 88.19 118 THR A O 1
ATOM 902 N N . GLY A 1 119 ? -6.909 -1.249 18.480 1.00 90.69 119 GLY A N 1
ATOM 903 C CA . GLY A 1 119 ? -7.677 -2.291 19.169 1.00 90.69 119 GLY A CA 1
ATOM 904 C C . GLY A 1 119 ? -8.475 -3.215 18.236 1.00 90.69 119 GLY A C 1
ATOM 905 O O . GLY A 1 119 ? -9.267 -4.041 18.714 1.00 90.69 119 GLY A O 1
ATOM 906 N N . TYR A 1 120 ? -8.285 -3.095 16.918 1.00 93.12 120 TYR A N 1
ATOM 907 C CA . TYR A 1 120 ? -8.950 -3.912 15.904 1.00 93.12 120 TYR A CA 1
ATOM 908 C C . TYR A 1 120 ? -8.076 -5.067 15.419 1.00 93.12 120 TYR A C 1
ATOM 910 O O . TYR A 1 120 ? -6.849 -5.027 15.450 1.00 93.12 120 TYR A O 1
ATOM 918 N N . ILE A 1 121 ? -8.733 -6.109 14.910 1.00 91.94 121 ILE A N 1
ATOM 919 C CA . ILE A 1 121 ? -8.065 -7.203 14.207 1.00 91.94 121 ILE A CA 1
ATOM 920 C C . ILE A 1 121 ? -7.828 -6.750 12.767 1.00 91.94 121 ILE A C 1
ATOM 922 O O . ILE A 1 121 ? -8.784 -6.559 12.016 1.00 91.94 121 ILE A O 1
ATOM 926 N N . ILE A 1 122 ? -6.571 -6.586 12.375 1.00 93.88 122 ILE A N 1
ATOM 927 C CA . ILE A 1 122 ? -6.227 -6.084 11.046 1.00 93.88 122 ILE A CA 1
ATOM 928 C C . ILE A 1 122 ? -6.362 -7.193 9.999 1.00 93.88 122 ILE A C 1
ATOM 930 O O . ILE A 1 122 ? -5.867 -8.307 10.173 1.00 93.88 122 ILE A O 1
ATOM 934 N N . ARG A 1 123 ? -7.038 -6.878 8.893 1.00 93.31 123 ARG A N 1
ATOM 935 C CA . ARG A 1 123 ? -7.063 -7.685 7.671 1.00 93.31 123 ARG A CA 1
ATOM 936 C C . ARG A 1 123 ? -6.328 -6.925 6.570 1.00 93.31 123 ARG A C 1
ATOM 938 O O . ARG A 1 123 ? -6.875 -5.933 6.092 1.00 93.31 123 ARG A O 1
ATOM 945 N N . PRO A 1 124 ? -5.117 -7.350 6.180 1.00 92.94 124 PRO A N 1
ATOM 946 C CA . PRO A 1 124 ? -4.344 -6.640 5.176 1.00 92.94 124 PRO A CA 1
ATOM 947 C C . PRO A 1 124 ? -4.895 -6.893 3.769 1.00 92.94 124 PRO A C 1
ATOM 949 O O . PRO A 1 124 ? -5.201 -8.024 3.391 1.00 92.94 124 PRO A O 1
ATOM 952 N N . PHE A 1 125 ? -4.971 -5.824 2.989 1.00 93.19 125 PHE A N 1
ATOM 953 C CA . PHE A 1 125 ? -5.231 -5.813 1.556 1.00 93.19 125 PHE A CA 1
ATOM 954 C C . PHE A 1 125 ? -4.042 -5.152 0.864 1.00 93.19 125 PHE A C 1
ATOM 956 O O . PHE A 1 125 ? -3.453 -4.214 1.403 1.00 93.19 125 PHE A O 1
ATOM 963 N N . VAL A 1 126 ? -3.688 -5.623 -0.329 1.00 92.19 126 VAL A N 1
ATOM 964 C CA . VAL A 1 126 ? -2.561 -5.069 -1.085 1.00 92.19 126 VAL A CA 1
ATOM 965 C C . VAL A 1 126 ? -3.031 -4.069 -2.133 1.00 92.19 126 VAL A C 1
ATOM 967 O O . VAL A 1 126 ? -4.065 -4.257 -2.771 1.00 92.19 126 VAL A O 1
ATOM 970 N N . THR A 1 127 ? -2.256 -3.012 -2.344 1.00 91.25 127 THR A N 1
ATOM 971 C CA . THR A 1 127 ? -2.406 -2.113 -3.492 1.00 91.25 127 THR A CA 1
ATOM 972 C C . THR A 1 127 ? -1.029 -1.593 -3.925 1.00 91.25 127 THR A C 1
ATOM 974 O O . THR A 1 127 ? -0.117 -1.539 -3.094 1.00 91.25 127 THR A O 1
ATOM 977 N N . PRO A 1 128 ? -0.818 -1.229 -5.201 1.00 90.56 128 PRO A N 1
ATOM 978 C CA . PRO A 1 128 ? 0.410 -0.579 -5.635 1.00 90.56 128 PRO A CA 1
ATOM 979 C C . PRO A 1 128 ? 0.690 0.706 -4.851 1.00 90.56 128 PRO A C 1
ATOM 981 O O . PRO A 1 128 ? -0.210 1.500 -4.582 1.00 90.56 128 PRO A O 1
ATOM 984 N N . GLU A 1 129 ? 1.965 0.948 -4.543 1.00 90.50 129 GLU A N 1
ATOM 985 C CA . GLU A 1 129 ? 2.416 2.130 -3.792 1.00 90.50 129 GLU A CA 1
ATOM 986 C C . GLU A 1 129 ? 1.925 3.444 -4.418 1.00 90.50 129 GLU A C 1
ATOM 988 O O . GLU A 1 129 ? 1.495 4.342 -3.703 1.00 90.50 129 GLU A O 1
ATOM 993 N N . VAL A 1 130 ? 1.900 3.522 -5.751 1.00 89.31 130 VAL A N 1
ATOM 994 C CA . VAL A 1 130 ? 1.426 4.697 -6.499 1.00 89.31 130 VAL A CA 1
ATOM 995 C C . VAL A 1 130 ? -0.020 5.063 -6.124 1.00 89.31 130 VAL A C 1
ATOM 997 O O . VAL A 1 130 ? -0.316 6.230 -5.868 1.00 89.31 130 VAL A O 1
ATOM 1000 N N . ARG A 1 131 ? -0.915 4.072 -6.008 1.00 89.94 131 ARG A N 1
ATOM 1001 C CA . ARG A 1 131 ? -2.324 4.288 -5.629 1.00 89.94 131 ARG A CA 1
ATOM 1002 C C . ARG A 1 131 ? -2.502 4.580 -4.154 1.00 89.94 131 ARG A C 1
ATOM 1004 O O . ARG A 1 131 ? -3.330 5.406 -3.781 1.00 89.94 131 ARG A O 1
ATOM 1011 N N . LEU A 1 132 ? -1.707 3.930 -3.316 1.00 91.06 132 LEU A N 1
ATOM 1012 C CA . LEU A 1 132 ? -1.706 4.208 -1.890 1.00 91.06 132 LEU A CA 1
ATOM 1013 C C . LEU A 1 132 ? -1.327 5.674 -1.620 1.00 91.06 132 LEU A C 1
ATOM 1015 O O . LEU A 1 132 ? -2.026 6.357 -0.878 1.00 91.06 132 LEU A O 1
ATOM 1019 N N . VAL A 1 133 ? -0.260 6.170 -2.255 1.00 90.19 133 VAL A N 1
ATOM 1020 C CA . VAL A 1 133 ? 0.183 7.568 -2.129 1.00 90.19 133 VAL A CA 1
ATOM 1021 C C . VAL A 1 133 ? -0.891 8.533 -2.638 1.00 90.19 133 VAL A C 1
ATOM 1023 O O . VAL A 1 133 ? -1.169 9.532 -1.975 1.00 90.19 133 VAL A O 1
ATOM 1026 N N . GLN A 1 134 ? -1.549 8.213 -3.759 1.00 90.88 134 GLN A N 1
ATOM 1027 C CA . GLN A 1 134 ? -2.684 8.989 -4.273 1.00 90.88 134 GLN A CA 1
ATOM 1028 C C . GLN A 1 134 ? -3.790 9.136 -3.219 1.00 90.88 134 GLN A C 1
ATOM 1030 O O . GLN A 1 134 ? -4.231 10.245 -2.920 1.00 90.88 134 GLN A O 1
ATOM 1035 N N . ALA A 1 135 ? -4.215 8.024 -2.621 1.00 90.31 135 ALA A N 1
ATOM 1036 C CA . ALA A 1 135 ? -5.290 8.022 -1.640 1.00 90.31 135 ALA A CA 1
ATOM 1037 C C . ALA A 1 135 ? -4.885 8.697 -0.313 1.00 90.31 135 ALA A C 1
ATOM 1039 O O . ALA A 1 135 ? -5.692 9.417 0.275 1.00 90.31 135 ALA A O 1
ATOM 1040 N N . LEU A 1 136 ? -3.628 8.566 0.130 1.00 90.62 136 LEU A N 1
ATOM 1041 C CA . LEU A 1 136 ? -3.102 9.307 1.287 1.00 90.62 136 LEU A CA 1
ATOM 1042 C C . LEU A 1 136 ? -3.109 10.823 1.046 1.00 90.62 136 LEU A C 1
ATOM 1044 O O . LEU A 1 136 ? -3.399 11.595 1.964 1.00 90.62 136 LEU A O 1
ATOM 1048 N N . GLY A 1 137 ? -2.817 11.252 -0.183 1.00 89.00 137 GLY A N 1
ATOM 1049 C CA . GLY A 1 137 ? -2.923 12.651 -0.584 1.00 89.00 137 GLY A CA 1
ATOM 1050 C C . GLY A 1 137 ? -4.355 13.176 -0.503 1.00 89.00 137 GLY A C 1
ATOM 1051 O O . GLY A 1 137 ? -4.568 14.262 0.022 1.00 89.00 137 GLY A O 1
ATOM 1052 N N . ILE A 1 138 ? -5.336 12.381 -0.940 1.00 88.81 138 ILE A N 1
ATOM 1053 C CA . ILE A 1 138 ? -6.755 12.771 -0.964 1.00 88.81 138 ILE A CA 1
ATOM 1054 C C . ILE A 1 138 ? -7.366 12.810 0.443 1.00 88.81 138 ILE A C 1
ATOM 1056 O O . ILE A 1 138 ? -7.989 13.803 0.810 1.00 88.81 138 ILE A O 1
ATOM 1060 N N . TYR A 1 139 ? -7.197 11.755 1.245 1.00 88.75 139 TYR A N 1
ATOM 1061 C CA . TYR A 1 139 ? -7.895 11.642 2.534 1.00 88.75 139 TYR A CA 1
ATOM 1062 C C . TYR A 1 139 ? -7.162 12.303 3.700 1.00 88.75 139 TYR A C 1
ATOM 1064 O O . TYR A 1 139 ? -7.799 12.826 4.611 1.00 88.75 139 TYR A O 1
ATOM 1072 N N . TYR A 1 140 ? -5.828 12.278 3.692 1.00 86.69 140 TYR A N 1
ATOM 1073 C CA . TYR A 1 140 ? -5.008 12.787 4.795 1.00 86.69 140 TYR A CA 1
ATOM 1074 C C . TYR A 1 140 ? -4.271 14.089 4.450 1.00 86.69 140 TYR A C 1
ATOM 1076 O O . TYR A 1 140 ? -3.441 14.548 5.243 1.00 86.69 140 TYR A O 1
ATOM 1084 N N . ASN A 1 141 ? -4.598 14.684 3.294 1.00 84.81 141 ASN A N 1
ATOM 1085 C CA . ASN A 1 141 ? -4.059 15.943 2.778 1.00 84.81 141 ASN A CA 1
ATOM 1086 C C . ASN A 1 141 ? -2.524 15.978 2.844 1.00 84.81 141 ASN A C 1
ATOM 1088 O O . ASN A 1 141 ? -1.915 16.819 3.507 1.00 84.81 141 ASN A O 1
ATOM 1092 N N . THR A 1 142 ? -1.913 14.964 2.236 1.00 81.88 142 THR A N 1
ATOM 1093 C CA . THR A 1 142 ? -0.459 14.773 2.216 1.00 81.88 142 THR A CA 1
ATOM 1094 C C . THR A 1 142 ? 0.122 15.345 0.939 1.00 81.88 142 THR A C 1
ATOM 1096 O O . THR A 1 142 ? -0.414 15.102 -0.142 1.00 81.88 142 THR A O 1
ATOM 1099 N N . ASP A 1 143 ? 1.244 16.053 1.050 1.00 81.06 143 ASP A N 1
ATOM 1100 C CA . ASP A 1 143 ? 2.020 16.470 -0.111 1.00 81.06 143 ASP A CA 1
ATOM 1101 C C . ASP A 1 143 ? 2.521 15.246 -0.883 1.00 81.06 143 ASP A C 1
ATOM 1103 O O . ASP A 1 143 ? 3.377 14.488 -0.426 1.00 81.06 143 ASP A O 1
ATOM 1107 N N . ILE A 1 144 ? 1.955 15.051 -2.072 1.00 80.50 144 ILE A N 1
ATOM 1108 C CA . ILE A 1 144 ? 2.419 14.047 -3.024 1.00 80.50 144 ILE A CA 1
ATOM 1109 C C . ILE A 1 144 ? 3.642 14.619 -3.747 1.00 80.50 144 ILE A C 1
ATOM 1111 O O 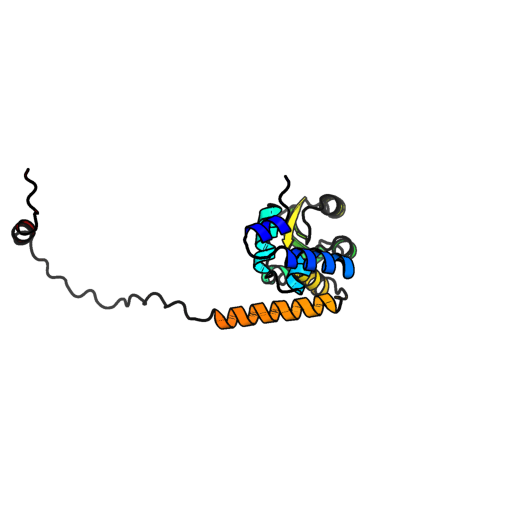. ILE A 1 144 ? 3.563 15.694 -4.355 1.00 80.50 144 ILE A O 1
ATOM 1115 N N . ASP A 1 145 ? 4.754 13.882 -3.713 1.00 83.38 145 ASP A N 1
ATOM 1116 C CA . ASP A 1 145 ? 5.958 14.210 -4.479 1.00 83.38 145 ASP A CA 1
ATOM 1117 C C . ASP A 1 145 ? 5.630 14.325 -5.979 1.00 83.38 145 ASP A C 1
ATOM 1119 O O . ASP A 1 145 ? 4.818 13.565 -6.520 1.00 83.38 145 ASP A O 1
ATOM 1123 N N . PHE A 1 146 ? 6.277 15.266 -6.668 1.00 83.50 146 PHE A N 1
ATOM 1124 C CA . PHE A 1 146 ? 6.125 15.466 -8.107 1.00 83.50 146 PHE A CA 1
ATOM 1125 C C . PHE A 1 146 ? 6.320 14.167 -8.906 1.00 83.50 146 PHE A C 1
ATOM 1127 O O . PHE A 1 146 ? 5.573 13.923 -9.854 1.00 83.50 146 PHE A O 1
ATOM 1134 N N . ARG A 1 147 ? 7.254 13.300 -8.487 1.00 83.88 147 ARG A N 1
ATOM 1135 C CA . ARG A 1 147 ? 7.503 11.996 -9.122 1.00 83.88 147 ARG A CA 1
ATOM 1136 C C . ARG A 1 147 ? 6.251 11.112 -9.118 1.00 83.88 147 ARG A C 1
ATOM 1138 O O . ARG A 1 147 ? 5.838 10.621 -10.165 1.00 83.88 147 ARG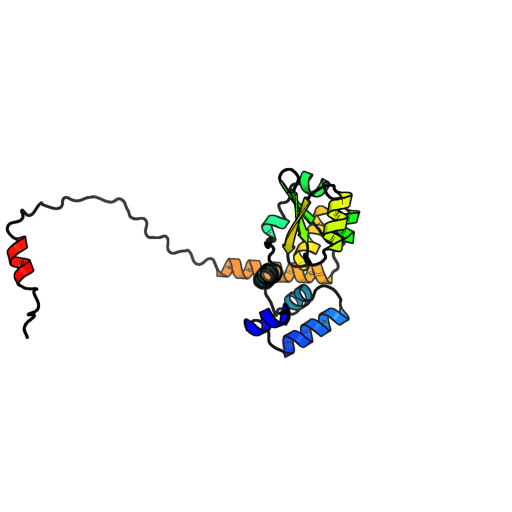 A O 1
ATOM 1145 N N . PHE A 1 148 ? 5.617 10.947 -7.955 1.00 83.25 148 PHE A N 1
ATOM 1146 C CA . PHE A 1 148 ? 4.400 10.140 -7.827 1.00 83.25 148 PHE A CA 1
ATOM 1147 C C . PHE A 1 148 ? 3.212 10.783 -8.539 1.00 83.25 148 PHE A C 1
ATOM 1149 O O . PHE A 1 148 ? 2.434 10.069 -9.164 1.00 83.25 148 PHE A O 1
ATOM 1156 N N . ARG A 1 149 ? 3.089 12.117 -8.504 1.00 85.88 149 ARG A N 1
ATOM 1157 C CA . ARG A 1 149 ? 2.036 12.833 -9.243 1.00 85.88 149 ARG A CA 1
ATOM 1158 C C . ARG A 1 149 ? 2.112 12.538 -10.743 1.00 85.88 149 ARG A C 1
ATOM 1160 O O . ARG A 1 149 ? 1.099 12.176 -11.330 1.00 85.88 149 ARG A O 1
ATOM 1167 N N . LYS A 1 150 ? 3.313 12.606 -11.327 1.00 86.00 150 LYS A N 1
ATOM 1168 C CA . LYS A 1 150 ? 3.537 12.291 -12.743 1.00 86.00 150 LYS A CA 1
ATOM 1169 C C . LYS A 1 150 ? 3.178 10.839 -13.074 1.00 86.00 150 LYS A C 1
ATOM 1171 O O . LYS A 1 150 ? 2.473 10.603 -14.047 1.00 86.00 150 LYS A O 1
ATOM 1176 N N . MET A 1 151 ? 3.593 9.883 -12.236 1.00 85.00 151 MET A N 1
ATOM 1177 C CA . MET A 1 151 ? 3.221 8.473 -12.423 1.00 85.00 151 MET A CA 1
ATOM 1178 C C . MET A 1 151 ? 1.703 8.270 -12.401 1.00 85.00 151 MET A C 1
ATOM 1180 O O . MET A 1 151 ? 1.173 7.532 -13.222 1.00 85.00 151 MET A O 1
ATOM 1184 N N . ILE A 1 152 ? 0.995 8.905 -11.461 1.00 85.56 152 ILE A N 1
ATOM 1185 C CA . ILE A 1 152 ? -0.467 8.787 -11.351 1.00 85.56 152 ILE A CA 1
ATOM 1186 C C . ILE A 1 152 ? -1.137 9.305 -12.628 1.00 85.56 152 ILE A C 1
ATOM 1188 O O . ILE A 1 152 ? -2.021 8.639 -13.160 1.00 85.56 152 ILE A O 1
ATOM 1192 N N . GLU A 1 153 ? -0.697 10.457 -13.140 1.00 85.50 153 GLU A N 1
ATOM 1193 C CA . GLU A 1 153 ? -1.220 11.035 -14.382 1.00 85.50 153 GLU A CA 1
ATOM 1194 C C . GLU A 1 153 ? -0.990 10.116 -15.592 1.00 85.50 153 GLU A C 1
ATOM 1196 O O . GLU A 1 153 ? -1.918 9.888 -16.368 1.00 85.50 153 GLU A O 1
ATOM 1201 N N . GLU A 1 154 ? 0.210 9.546 -15.729 1.00 85.00 154 GLU A N 1
ATOM 1202 C CA . GLU A 1 154 ? 0.554 8.614 -16.812 1.00 85.00 154 GLU A CA 1
ATOM 1203 C C . GLU A 1 154 ? -0.271 7.323 -16.743 1.00 85.00 154 GLU A C 1
ATOM 1205 O O . GLU A 1 154 ? -0.816 6.870 -17.751 1.00 85.00 154 GLU A O 1
ATOM 1210 N N . VAL A 1 155 ? -0.425 6.755 -15.546 1.00 84.00 155 VAL A N 1
ATOM 1211 C CA . VAL A 1 155 ? -1.203 5.528 -15.339 1.00 84.00 155 VAL A CA 1
ATOM 1212 C C . VAL A 1 155 ? -2.696 5.769 -15.581 1.00 84.00 155 VAL A C 1
ATOM 1214 O O . VAL A 1 155 ? -3.367 4.943 -16.204 1.00 84.00 155 VAL A O 1
ATOM 1217 N N . ASP A 1 156 ? -3.235 6.903 -15.130 1.00 84.25 156 ASP A N 1
ATOM 1218 C CA . ASP A 1 156 ? -4.636 7.253 -15.368 1.00 84.25 156 ASP A CA 1
ATOM 1219 C C . ASP A 1 156 ? -4.908 7.542 -16.852 1.00 84.25 156 ASP A C 1
ATOM 1221 O O . ASP A 1 156 ? -5.977 7.184 -17.351 1.00 84.25 156 ASP A O 1
ATOM 1225 N N . ALA A 1 157 ? -3.951 8.131 -17.579 1.00 81.06 157 ALA A N 1
ATOM 1226 C CA . ALA A 1 157 ? -4.036 8.306 -19.028 1.00 81.06 157 ALA A CA 1
ATOM 1227 C C . ALA A 1 157 ? -4.080 6.953 -19.757 1.00 81.06 157 ALA A C 1
ATOM 1229 O O . ALA A 1 157 ? -4.999 6.719 -20.542 1.00 81.06 157 ALA A O 1
ATOM 1230 N N . GLN A 1 158 ? -3.181 6.024 -19.415 1.00 77.12 158 GLN A N 1
ATOM 1231 C CA . GLN A 1 158 ? -3.171 4.669 -19.980 1.00 77.12 158 GLN A CA 1
ATOM 1232 C C . GLN A 1 158 ? -4.472 3.906 -19.694 1.00 77.12 158 GLN A C 1
ATOM 1234 O O . GLN A 1 158 ? -5.016 3.254 -20.585 1.00 77.12 158 GLN A O 1
ATOM 1239 N N . LYS A 1 159 ? -5.017 4.007 -18.469 1.00 75.25 159 LYS A N 1
ATOM 1240 C CA . LYS A 1 159 ? -6.305 3.383 -18.110 1.00 75.25 159 LYS A CA 1
ATOM 1241 C C . LYS A 1 159 ? -7.456 3.959 -18.944 1.00 75.25 159 LYS A C 1
ATOM 1243 O O . LYS A 1 159 ? -8.328 3.202 -19.366 1.00 75.25 159 LYS A O 1
ATOM 1248 N N . ARG A 1 160 ? -7.468 5.275 -19.198 1.00 71.12 160 ARG A N 1
ATOM 1249 C CA . ARG A 1 160 ? -8.484 5.935 -20.040 1.00 71.12 160 ARG A CA 1
ATOM 1250 C C . ARG A 1 160 ? -8.364 5.525 -21.503 1.00 71.12 160 ARG A C 1
ATOM 1252 O O . ARG A 1 160 ? -9.375 5.177 -22.098 1.00 71.12 160 ARG A O 1
ATOM 1259 N N . GLU A 1 161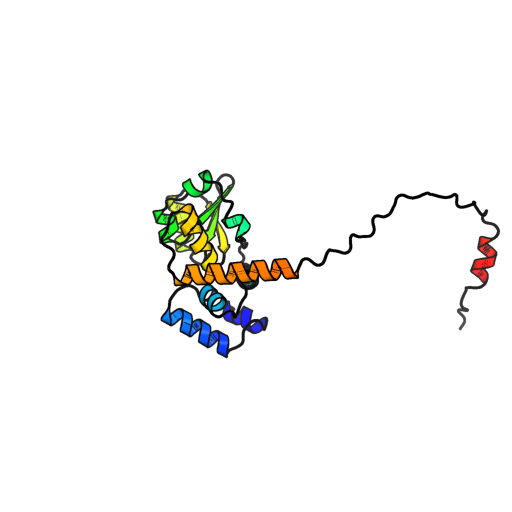 ? -7.161 5.508 -22.066 1.00 68.81 161 GLU A N 1
ATOM 1260 C CA . GLU A 1 161 ? -6.932 5.050 -23.444 1.00 68.81 161 GLU A CA 1
ATOM 1261 C C . GLU A 1 161 ? -7.346 3.584 -23.625 1.00 68.81 161 GLU A C 1
ATOM 1263 O O . GLU A 1 161 ? -8.062 3.252 -24.570 1.00 68.81 161 GLU A O 1
ATOM 1268 N N . ALA A 1 162 ? -6.997 2.713 -22.674 1.00 62.44 162 ALA A N 1
ATOM 1269 C CA . ALA A 1 162 ? -7.437 1.319 -22.677 1.00 62.44 162 ALA A CA 1
ATOM 1270 C C . ALA A 1 162 ? -8.968 1.182 -22.572 1.00 62.44 162 ALA A C 1
ATOM 1272 O O . ALA A 1 162 ? -9.550 0.310 -23.219 1.00 62.44 162 ALA A O 1
ATOM 1273 N N . ALA A 1 163 ? -9.633 2.049 -21.800 1.00 61.12 163 ALA A N 1
ATOM 1274 C CA . ALA A 1 163 ? -11.092 2.079 -21.711 1.00 61.12 163 ALA A CA 1
ATOM 1275 C C . ALA A 1 163 ? -11.744 2.540 -23.028 1.00 61.12 163 ALA A C 1
ATOM 1277 O O . ALA A 1 163 ? -12.705 1.912 -23.464 1.00 61.12 163 ALA A O 1
ATOM 1278 N N . LEU A 1 164 ? -11.187 3.555 -23.704 1.00 59.06 164 LEU A N 1
ATOM 1279 C CA . LEU A 1 164 ? -11.676 4.018 -25.012 1.00 59.06 164 LEU A CA 1
ATOM 1280 C C . LEU A 1 164 ? -11.494 2.969 -26.123 1.00 59.06 164 LEU A C 1
ATOM 1282 O O . LEU A 1 164 ? -12.320 2.884 -27.025 1.00 59.06 164 LEU A O 1
ATOM 1286 N N . HIS A 1 165 ? -10.438 2.155 -26.068 1.00 54.50 165 HIS A N 1
ATOM 1287 C CA . HIS A 1 165 ? -10.203 1.090 -27.050 1.00 54.50 165 HIS A CA 1
ATOM 1288 C C . HIS A 1 165 ? -10.932 -0.230 -26.739 1.00 54.50 165 HIS A C 1
ATOM 1290 O O . HIS A 1 165 ? -10.964 -1.116 -27.592 1.00 54.50 165 HIS A O 1
ATOM 1296 N N . THR A 1 166 ? -11.543 -0.361 -25.555 1.00 49.62 166 THR A N 1
ATOM 1297 C CA . THR A 1 166 ? -12.341 -1.540 -25.155 1.00 49.62 166 THR A CA 1
ATOM 1298 C C . THR A 1 166 ? -13.846 -1.334 -25.375 1.00 49.62 166 THR A C 1
ATOM 1300 O O . THR A 1 166 ? -14.633 -2.257 -25.187 1.00 49.62 166 THR A O 1
ATOM 1303 N N . GLU A 1 167 ? -14.270 -0.167 -25.864 1.00 46.84 167 GLU A N 1
ATOM 1304 C CA . GLU A 1 167 ? -15.649 0.077 -26.300 1.00 46.84 167 GLU A CA 1
ATOM 1305 C C . GLU A 1 167 ? -15.858 -0.373 -27.760 1.00 46.84 167 GLU A C 1
ATOM 1307 O O . GLU A 1 167 ? -16.280 0.380 -28.632 1.00 46.84 167 GLU A O 1
ATOM 1312 N N . ALA A 1 168 ? -15.557 -1.643 -28.046 1.00 40.94 168 ALA A N 1
ATOM 1313 C CA . ALA A 1 168 ? -16.348 -2.357 -29.039 1.00 40.94 168 ALA A CA 1
ATOM 1314 C C . ALA A 1 168 ? -17.602 -2.839 -28.297 1.00 40.94 168 ALA A C 1
ATOM 1316 O O . ALA A 1 168 ? -17.457 -3.448 -27.231 1.00 40.94 168 ALA A O 1
ATOM 1317 N N . PRO A 1 169 ? -18.822 -2.584 -28.800 1.00 43.72 169 PRO A N 1
ATOM 1318 C CA . PRO A 1 169 ? -20.011 -3.138 -28.180 1.00 43.72 169 PRO A CA 1
ATOM 1319 C C . PRO A 1 169 ? -19.807 -4.648 -28.093 1.00 43.72 169 PRO A C 1
ATOM 1321 O O . PRO A 1 169 ? -19.429 -5.280 -29.085 1.00 43.72 169 PRO A O 1
ATOM 1324 N N . LEU A 1 170 ? -20.087 -5.238 -26.927 1.00 49.53 170 LEU A N 1
ATOM 1325 C CA . LEU A 1 170 ? -20.549 -6.622 -26.917 1.00 49.53 170 LEU A CA 1
ATOM 1326 C C . LEU A 1 170 ? -21.560 -6.712 -28.067 1.00 49.53 170 LEU A C 1
ATOM 1328 O O . LEU A 1 170 ? -22.457 -5.859 -28.093 1.00 49.53 170 LEU A O 1
ATOM 1332 N N . PRO A 1 171 ? -21.447 -7.647 -29.032 1.00 48.56 171 PRO A N 1
ATOM 1333 C CA . PRO A 1 171 ? -22.618 -7.963 -29.819 1.00 48.56 171 PRO A CA 1
ATOM 1334 C C . PRO A 1 171 ? -23.667 -8.292 -28.770 1.00 48.56 171 PRO A C 1
ATOM 1336 O O . PRO A 1 171 ? -23.512 -9.256 -28.015 1.00 48.56 171 PRO A O 1
ATOM 1339 N N . SER A 1 172 ? -24.654 -7.403 -28.636 1.00 49.56 172 SER A N 1
ATOM 1340 C CA . SER A 1 172 ? -25.892 -7.698 -27.948 1.00 49.56 172 SER A CA 1
ATOM 1341 C C . SER A 1 172 ? -26.229 -9.090 -28.430 1.00 49.56 172 SER A C 1
ATOM 1343 O O . SER A 1 172 ? -26.387 -9.277 -29.642 1.00 49.56 172 SER A O 1
ATOM 1345 N N . ALA A 1 173 ? -26.215 -10.070 -27.518 1.00 47.34 173 ALA A N 1
ATOM 1346 C CA . ALA A 1 173 ? -26.851 -11.343 -27.799 1.00 47.34 173 ALA A CA 1
ATOM 1347 C C . ALA A 1 173 ? -28.156 -10.954 -28.489 1.00 47.34 173 ALA A C 1
ATOM 1349 O O . ALA A 1 173 ? -28.838 -10.084 -27.926 1.00 47.34 173 ALA A O 1
ATOM 1350 N N . PRO A 1 174 ? -28.401 -11.402 -29.737 1.00 41.00 174 PRO A N 1
ATOM 1351 C CA . PRO A 1 174 ? -29.559 -10.931 -30.466 1.00 41.00 174 PRO A CA 1
ATOM 1352 C C . PRO A 1 174 ? -30.722 -11.111 -29.511 1.00 41.00 174 PRO A C 1
ATOM 1354 O O . PRO A 1 174 ? -30.881 -12.192 -28.931 1.00 41.00 174 PRO A O 1
ATOM 1357 N N . ALA A 1 175 ? -31.403 -9.997 -29.232 1.00 44.06 175 ALA A N 1
ATOM 1358 C CA . ALA A 1 175 ? -32.668 -10.039 -28.547 1.00 44.06 175 ALA A CA 1
ATOM 1359 C C . ALA A 1 175 ? -33.435 -11.124 -29.288 1.00 44.06 175 ALA A C 1
ATOM 1361 O O . ALA A 1 175 ? -33.617 -11.026 -30.501 1.00 44.06 175 ALA A O 1
ATOM 1362 N N . VAL A 1 176 ? -33.715 -12.227 -28.599 1.00 44.78 176 VAL A N 1
ATOM 1363 C CA . VAL A 1 176 ? -34.646 -13.202 -29.130 1.00 44.78 176 VAL A CA 1
ATOM 1364 C C . VAL A 1 176 ? -35.943 -12.420 -29.120 1.00 44.78 176 VAL A C 1
ATOM 1366 O O . VAL A 1 176 ? -36.521 -12.189 -28.059 1.00 44.78 176 VAL A O 1
ATOM 1369 N N . GLU A 1 177 ? -36.261 -11.844 -30.274 1.00 43.38 177 GLU A N 1
ATOM 1370 C CA . GLU A 1 177 ? -37.548 -11.251 -30.557 1.00 43.38 177 GLU A CA 1
ATOM 1371 C C . GLU A 1 177 ? -38.557 -12.346 -30.214 1.00 43.38 177 GLU A C 1
ATOM 1373 O O . GLU A 1 177 ? -38.551 -13.432 -30.796 1.00 43.38 177 GLU A O 1
ATOM 1378 N N . GLU A 1 178 ? -39.345 -12.108 -29.164 1.00 51.47 178 GLU A N 1
ATOM 1379 C CA . GLU A 1 178 ? -40.600 -12.813 -28.947 1.00 51.47 178 GLU A CA 1
ATOM 1380 C C . GLU A 1 178 ? -41.516 -12.430 -30.113 1.00 51.47 178 GLU A C 1
ATOM 1382 O O . GLU A 1 178 ? -42.377 -11.564 -29.986 1.00 51.47 178 GLU A O 1
ATOM 1387 N N . GLU A 1 179 ? -41.284 -13.031 -31.275 1.00 42.78 179 GLU A N 1
ATOM 1388 C CA . GLU A 1 179 ? -42.141 -12.909 -32.441 1.00 42.78 179 GLU A CA 1
ATOM 1389 C C . GLU A 1 179 ? -42.625 -14.313 -32.818 1.00 42.78 179 GLU A C 1
ATOM 1391 O O . GLU A 1 179 ? -41.867 -15.189 -33.226 1.00 42.78 179 GLU A O 1
ATOM 1396 N N . GLU A 1 180 ? -43.913 -14.507 -32.529 1.00 43.28 180 GLU A N 1
ATOM 1397 C CA . GLU A 1 180 ? -44.849 -15.455 -33.131 1.00 43.28 180 GLU A CA 1
ATOM 1398 C C . GLU A 1 180 ? -44.438 -16.937 -33.177 1.00 43.28 180 GLU A C 1
ATOM 1400 O O . GLU A 1 180 ? -43.830 -17.454 -34.111 1.00 43.28 180 GLU A O 1
ATOM 1405 N N . LEU A 1 181 ? -44.932 -17.674 -32.176 1.00 36.62 181 LEU A N 1
ATOM 1406 C CA . LEU A 1 181 ? -45.257 -19.091 -32.324 1.00 36.62 181 LEU A CA 1
ATOM 1407 C C . LEU A 1 181 ? -46.341 -19.243 -33.407 1.00 36.62 181 LEU A C 1
ATOM 1409 O O . LEU A 1 181 ? -47.528 -19.308 -33.088 1.00 36.62 181 LEU A O 1
ATOM 1413 N N . GLU A 1 182 ? -45.940 -19.303 -34.675 1.00 43.34 182 GLU A N 1
ATOM 1414 C CA . GLU A 1 182 ? -46.794 -19.842 -35.730 1.00 43.34 182 GLU A CA 1
ATOM 1415 C C . GLU A 1 182 ? -46.858 -21.373 -35.626 1.00 43.34 182 GLU A C 1
ATOM 1417 O O . GLU A 1 182 ? -45.878 -22.076 -35.362 1.00 43.34 182 GLU A O 1
ATOM 1422 N N . GLU A 1 183 ? -48.082 -21.865 -35.773 1.00 47.06 183 GLU A N 1
ATOM 1423 C CA . GLU A 1 183 ? -48.544 -23.224 -35.537 1.00 47.06 183 GLU A CA 1
ATOM 1424 C C . GLU A 1 183 ? -47.712 -24.279 -36.285 1.00 47.06 183 GLU A C 1
ATOM 1426 O O . GLU A 1 183 ? -47.760 -24.397 -37.508 1.00 47.06 183 GLU A O 1
ATOM 1431 N N . ALA A 1 184 ? -46.999 -25.130 -35.543 1.00 42.38 184 ALA A N 1
ATOM 1432 C CA . ALA A 1 184 ? -46.498 -26.381 -36.094 1.00 42.38 184 ALA A CA 1
ATOM 1433 C C . ALA A 1 184 ? -47.650 -27.395 -36.160 1.00 42.38 184 ALA A C 1
ATOM 1435 O O . ALA A 1 184 ? -48.104 -27.928 -35.145 1.00 42.38 184 ALA A O 1
ATOM 1436 N N . GLU A 1 185 ? -48.112 -27.651 -37.379 1.00 47.31 185 GLU A N 1
ATOM 1437 C CA . GLU A 1 185 ? -49.067 -28.698 -37.721 1.00 47.31 185 GLU A CA 1
ATOM 1438 C C . GLU A 1 185 ? -48.576 -30.064 -37.198 1.00 47.31 185 GLU A C 1
ATOM 1440 O O . GLU A 1 185 ? -47.456 -30.510 -37.469 1.00 47.31 185 GLU A O 1
ATOM 1445 N N . ILE A 1 186 ? -49.406 -30.734 -36.395 1.00 48.81 186 ILE A N 1
ATOM 1446 C CA . ILE A 1 186 ? -49.073 -32.017 -35.770 1.00 48.81 186 ILE A CA 1
ATOM 1447 C C . ILE A 1 186 ? -49.149 -33.116 -36.838 1.00 48.81 186 ILE A C 1
ATOM 1449 O O . ILE A 1 186 ? -50.214 -33.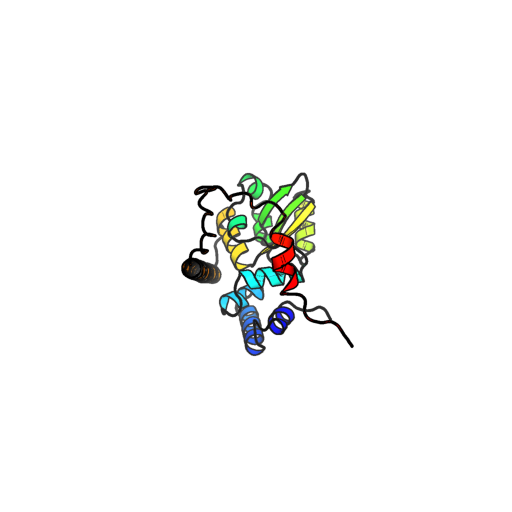682 -37.086 1.00 48.81 186 ILE A O 1
ATOM 1453 N N . VAL A 1 187 ? -48.017 -33.476 -37.444 1.00 51.66 187 VAL A N 1
ATOM 1454 C CA . VAL A 1 187 ? -47.927 -34.700 -38.255 1.00 51.66 187 VAL A CA 1
ATOM 1455 C C . VAL A 1 187 ? -47.956 -35.912 -37.320 1.00 51.66 187 VAL A C 1
ATOM 1457 O O . V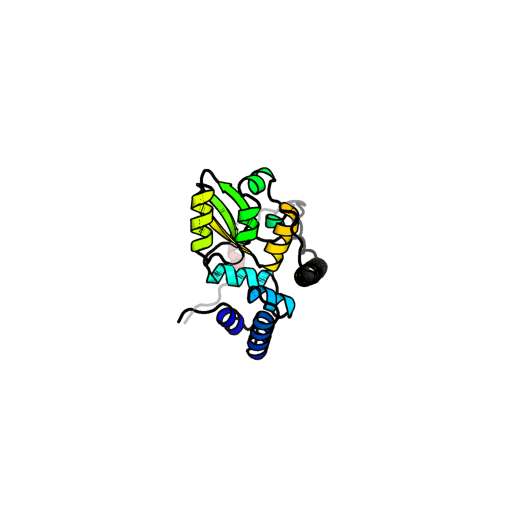AL A 1 187 ? -47.026 -36.163 -36.552 1.00 51.66 187 VAL A O 1
ATOM 1460 N N . THR A 1 188 ? -49.058 -36.663 -37.361 1.00 54.00 188 THR A N 1
ATOM 1461 C CA . THR A 1 188 ? -49.243 -37.893 -36.575 1.00 54.00 188 THR A CA 1
ATOM 1462 C C . THR A 1 188 ? -48.207 -38.970 -36.925 1.00 54.00 188 THR A C 1
ATOM 1464 O O . THR A 1 188 ? -47.767 -39.095 -38.066 1.00 54.00 188 THR A O 1
ATOM 1467 N N . GLY A 1 189 ? -47.818 -39.767 -35.922 1.00 48.16 189 GLY A N 1
ATOM 1468 C CA . GLY A 1 189 ? -46.621 -40.623 -35.899 1.00 48.16 189 GLY A CA 1
ATOM 1469 C C . GLY A 1 189 ? -46.517 -41.790 -36.894 1.00 48.16 189 GLY A C 1
ATOM 1470 O O . GLY A 1 189 ? -45.666 -42.652 -36.691 1.00 48.16 189 GLY A O 1
ATOM 1471 N N . ALA A 1 190 ? -47.330 -41.847 -37.950 1.00 53.81 190 ALA A N 1
ATOM 1472 C CA . ALA A 1 190 ? -47.260 -42.903 -38.963 1.00 53.81 190 ALA A CA 1
ATOM 1473 C C . ALA A 1 190 ? -46.213 -42.642 -40.069 1.00 53.81 190 ALA A C 1
ATOM 1475 O O . ALA A 1 190 ? -45.732 -43.598 -40.664 1.00 53.81 190 ALA A O 1
ATOM 1476 N N . GLU A 1 191 ? -45.799 -41.390 -40.308 1.00 48.38 191 GLU A N 1
ATOM 1477 C CA . GLU A 1 191 ? -44.796 -41.050 -41.345 1.00 48.38 191 GLU A CA 1
ATOM 1478 C C . GLU A 1 191 ? -43.351 -40.943 -40.816 1.00 48.38 191 GLU A C 1
ATOM 1480 O O . GLU A 1 191 ? -42.387 -40.869 -41.583 1.00 48.38 191 GLU A O 1
ATOM 1485 N N . TRP A 1 192 ? -43.167 -40.957 -39.492 1.00 44.66 192 TRP A N 1
ATOM 1486 C CA . TRP A 1 192 ? -41.843 -40.869 -38.864 1.00 44.66 192 TRP A CA 1
ATOM 1487 C C . TRP A 1 192 ? -41.031 -42.168 -38.996 1.00 44.66 192 TRP A C 1
ATOM 1489 O O . TRP A 1 192 ? -39.804 -42.122 -39.069 1.00 44.66 192 TRP A O 1
ATOM 1499 N N . SER A 1 193 ? -41.691 -43.326 -39.076 1.00 51.00 193 SER A N 1
ATOM 1500 C CA . SER A 1 193 ? -41.029 -44.635 -39.151 1.00 51.00 193 SER A CA 1
ATOM 1501 C C . SER A 1 193 ? -40.415 -44.932 -40.526 1.00 51.00 193 SER A C 1
ATOM 1503 O O . SER A 1 193 ? -39.353 -45.551 -40.589 1.00 51.00 193 SER A O 1
ATOM 1505 N N . GLU A 1 194 ? -40.999 -44.445 -41.626 1.00 51.59 194 GLU A N 1
ATOM 1506 C CA . GLU A 1 194 ? -40.433 -44.643 -42.971 1.00 51.59 194 GLU A CA 1
ATOM 1507 C C . GLU A 1 194 ? -39.176 -43.796 -43.207 1.00 51.59 194 GLU A C 1
ATOM 1509 O O . GLU A 1 194 ? -38.202 -44.278 -43.792 1.00 51.59 194 GLU A O 1
ATOM 1514 N N . ARG A 1 195 ? -39.142 -42.553 -42.705 1.00 52.12 195 ARG A N 1
ATOM 1515 C CA . ARG A 1 195 ? -38.024 -41.622 -42.951 1.00 52.12 195 ARG A CA 1
ATOM 1516 C C . ARG A 1 195 ? -36.731 -42.006 -42.236 1.00 52.12 195 ARG A C 1
ATOM 1518 O O . ARG A 1 195 ? -35.656 -41.749 -42.774 1.00 52.12 195 ARG A O 1
ATOM 1525 N N . ILE A 1 196 ? -36.814 -42.637 -41.065 1.00 52.16 196 ILE A N 1
ATOM 1526 C CA . ILE A 1 196 ? -35.622 -43.014 -40.286 1.00 52.16 196 ILE A CA 1
ATOM 1527 C C . ILE A 1 196 ? -34.961 -44.284 -40.856 1.00 52.16 196 ILE A C 1
ATOM 1529 O O . ILE A 1 196 ? -33.747 -44.448 -40.750 1.00 52.16 196 ILE A O 1
ATOM 1533 N N . SER A 1 197 ? -35.713 -45.140 -41.560 1.00 53.94 197 SER A N 1
ATOM 1534 C CA . SER A 1 197 ? -35.173 -46.374 -42.157 1.00 53.94 197 SER A CA 1
ATOM 1535 C C . SER A 1 197 ? -34.154 -46.140 -43.286 1.00 53.94 197 SER A C 1
ATOM 1537 O O . SER A 1 197 ? -33.330 -47.008 -43.555 1.00 53.94 197 SER A O 1
ATOM 1539 N N . ARG A 1 198 ? -34.149 -44.955 -43.918 1.00 55.00 198 ARG A N 1
ATOM 1540 C CA . ARG A 1 198 ? -33.175 -44.589 -44.967 1.00 55.00 198 ARG A CA 1
ATOM 1541 C C . ARG A 1 198 ? -31.812 -44.138 -44.441 1.00 55.00 198 ARG A C 1
ATOM 1543 O O . ARG A 1 198 ? -30.900 -43.965 -45.242 1.00 55.00 198 ARG A O 1
ATOM 1550 N N . PHE A 1 199 ? -31.678 -43.915 -43.135 1.00 49.25 199 PHE A N 1
ATOM 1551 C CA . PHE A 1 199 ? -30.480 -43.330 -42.524 1.00 49.25 199 PHE A CA 1
ATOM 1552 C C . PHE A 1 199 ? -29.789 -44.257 -41.517 1.00 49.25 199 PHE A C 1
ATOM 1554 O O . PHE A 1 199 ? -28.975 -43.793 -40.722 1.00 49.25 199 PHE A O 1
ATOM 1561 N N . ALA A 1 200 ? -30.074 -45.561 -41.555 1.00 48.69 200 ALA A N 1
ATOM 1562 C CA . ALA A 1 200 ? -29.270 -46.548 -40.844 1.00 48.69 200 ALA A CA 1
ATOM 1563 C C . ALA A 1 200 ? -28.026 -46.902 -41.689 1.00 48.69 200 ALA A C 1
ATOM 1565 O O . ALA A 1 200 ? -28.182 -47.521 -42.742 1.00 48.69 200 ALA A O 1
ATOM 1566 N N . PRO A 1 201 ? -26.801 -46.514 -41.287 1.00 46.06 201 PRO A N 1
ATOM 1567 C CA . PRO A 1 201 ? -25.591 -47.065 -41.882 1.00 46.06 201 PRO A CA 1
ATOM 1568 C C . PRO A 1 201 ? -25.451 -48.542 -41.489 1.00 46.06 201 PRO A C 1
ATOM 1570 O O . PRO A 1 201 ? -25.497 -48.883 -40.303 1.00 46.06 201 PRO A O 1
ATOM 1573 N N . ASP A 1 202 ? -25.282 -49.406 -42.493 1.00 45.88 202 ASP A N 1
ATOM 1574 C CA . ASP A 1 202 ? -25.033 -50.838 -42.330 1.00 45.88 202 ASP A CA 1
ATOM 1575 C C . ASP A 1 202 ? -23.873 -51.085 -41.357 1.00 45.88 202 ASP A C 1
ATOM 1577 O O . ASP A 1 202 ? -22.721 -50.733 -41.609 1.00 45.88 202 ASP A O 1
ATOM 1581 N N . THR A 1 203 ? -24.190 -51.721 -40.233 1.00 48.09 203 THR A N 1
ATOM 1582 C CA . THR A 1 203 ? -23.213 -52.349 -39.343 1.00 48.09 203 THR A CA 1
ATOM 1583 C C . THR A 1 203 ? -23.253 -53.849 -39.593 1.00 48.09 203 THR A C 1
ATOM 1585 O O . THR A 1 203 ? -24.032 -54.521 -38.932 1.00 48.09 203 THR A O 1
ATOM 1588 N N . VAL A 1 204 ? -22.445 -54.368 -40.524 1.00 43.22 204 VAL A N 1
ATOM 1589 C CA . VAL A 1 204 ? -22.013 -55.784 -40.644 1.00 43.22 204 VAL A CA 1
ATOM 1590 C C . VAL A 1 204 ? -20.787 -55.775 -41.587 1.00 43.22 204 VAL A C 1
ATOM 1592 O O . VAL A 1 204 ? -20.882 -55.163 -42.644 1.00 43.22 204 VAL A O 1
ATOM 1595 N N . ALA A 1 205 ? -19.610 -56.357 -41.342 1.00 41.75 205 ALA A N 1
ATOM 1596 C CA . ALA A 1 205 ? -19.094 -57.350 -40.396 1.00 41.75 205 ALA A CA 1
ATOM 1597 C C . ALA A 1 205 ? -17.603 -57.077 -40.118 1.00 41.75 205 ALA A C 1
ATOM 1599 O O . ALA A 1 205 ? -16.954 -56.432 -40.975 1.00 41.75 205 ALA A O 1
#

Nearest PDB structures (foldseek):
  7lko-assembly2_A  TM=7.280E-01  e=3.268E-08  Xanthomonas citri pv. citri str. 306
  8pdk-assembly1_A  TM=6.747E-01  e=1.725E-08  Thermus thermophilus HB27
  8pfa-assembly1_B  TM=6.718E-01  e=8.279E-08  Thermus thermophilus HB27
  2d28-assembly1_C  TM=7.364E-01  e=1.067E-06  Xanthomonas campestris
  2d27-assembly1_A  TM=6.201E-01  e=1.199E-06  Xanthomonas campestris

Sequence (205 aa):
MAITLLDMLLNAGIINRDQVEQALSNRVIYGGKIGSSLIELGYVCEVDLARFLSSKLGVPYVGPDQLLSIPPETISLLPRELALKYGVIPLSLEKKRLNLVMADPADLKAIDEIGFITGYIIRPFVTPEVRLVQALGIYYNTDIDFRFRKMIEEVDAQKREAALHTEAPLPSAPAVEEEELEEAEIVTGAEWSERISRFAPDTVA

pLDDT: mean 79.37, std 17.13, range [36.62, 94.06]

Foldseek 3Di:
DQQDLVNVCVVVVLDDPVLLVQLVVQCVVPNDDSLLSCLLVVSDAQVVSQVSCCVSVVAAADDLVLLQPADLVQQVLADLVLCVVQLKGFRDDDPQETEIEHQDPVPVVSQVVRCVVSVGNYRYHHGHSLSSLVSSCVNVVDDDDPSSVVSVVVSVVVVVVVVVVPPPDPPPPPPPPPDDPDDDDDDPDPPVVVVVVVPDDDDDD

Radius of gyration: 27.8 Å; Cα contacts (8 Å, |Δi|>4): 199; chains: 1; bounding box: 68×74×64 Å

Solvent-accessible surface area (backbone atoms only — not comparable to full-atom values): 12282 Å² total; per-residue (Å²): 132,87,81,47,73,65,53,52,36,42,74,69,64,61,42,55,72,69,56,51,54,51,24,52,51,48,22,72,76,73,49,80,55,63,66,45,31,28,41,69,71,66,59,41,56,71,71,56,53,34,51,53,50,21,67,74,69,75,30,57,62,57,54,68,72,63,64,74,66,52,58,68,73,40,45,67,69,52,55,62,69,58,29,64,74,67,50,40,45,55,60,44,76,58,97,61,35,32,34,30,38,23,61,57,70,82,47,56,66,58,50,52,52,51,22,65,74,66,73,32,47,68,40,62,24,32,34,53,52,63,57,52,50,53,43,43,26,70,78,63,70,40,90,70,52,70,70,56,52,52,45,50,53,54,52,53,49,52,53,48,54,53,52,67,72,59,69,60,77,72,78,68,72,72,76,77,70,93,68,76,93,71,84,78,79,83,78,66,81,76,64,60,66,66,65,54,66,78,70,66,78,86,87,82,133